Protein AF-A0A662W2U0-F1 (afdb_monomer)

Secondary structure (DSSP, 8-state):
----TTS---HHHHHHHHS-HHHHHHHHHHHTSB--STT--SBP-EEEESS-GGGT----TTTEEEE-HHHHHHHHTTSS-HHHHHHHHHHS-HHHHHHHHHHHH--------------SS-----------------TT--S---------------------------------------------------

pLDDT: mean 70.77, std 22.31, range [30.91, 95.88]

Sequence (194 aa):
MVFDPFYDKTDAEIRREALTNAKKAKIKQVVGGKCEIPGCRAKAYDIHHIVPVSKGGRNIGSNLIALCANHHRDAHDGKITQARLKEIVKKRNKKVKQQITNILRDRKKVTEVKGGLSASGGYLKVDLPKVELPTFSDPFSTSSRTSRRKRSSSTKKGGSAKTKTKSKAKKTTSKKTKKRTSTRRKKDDFWSIF

Foldseek 3Di:
DDPPPPDDDDQLRVQVVLCPPVLFVQLCVLVPQFFLPPPGGHGFPTKDQLQRVVNVGHPALLRIGGHDPVVNVCSVVCVDHSVNRSVSSVPDDPVSNVSNRVSSVDDPPPPPPPPDDDDPDDDPPPPPPPPPDPPPPPPPPDDDDDDDDDDDPDDDDDDDDDDDDDDDDDDDDDDDDDDDDDDDDDDDDDDDDD

Structure (mmCIF, N/CA/C/O backbone):
data_AF-A0A662W2U0-F1
#
_entry.id   AF-A0A662W2U0-F1
#
loop_
_atom_site.group_PDB
_atom_site.id
_atom_site.type_symbol
_atom_site.label_atom_id
_atom_site.label_alt_id
_atom_site.label_comp_id
_atom_site.label_asym_id
_atom_site.label_entity_id
_atom_site.label_seq_id
_atom_site.pdbx_PDB_ins_code
_atom_site.Cartn_x
_atom_site.Cartn_y
_atom_site.Cartn_z
_atom_site.occupancy
_atom_site.B_iso_or_equiv
_atom_site.auth_seq_id
_atom_site.auth_comp_id
_atom_site.auth_asym_id
_atom_site.auth_atom_id
_atom_site.pdbx_PDB_model_num
ATOM 1 N N . MET A 1 1 ? 30.900 -9.676 -24.259 1.00 51.12 1 MET A N 1
ATOM 2 C CA . MET A 1 1 ? 29.982 -8.727 -23.594 1.00 51.12 1 MET A CA 1
ATOM 3 C C . MET A 1 1 ? 30.148 -8.929 -22.103 1.00 51.12 1 MET A C 1
ATOM 5 O O . MET A 1 1 ? 29.716 -9.954 -21.596 1.00 51.12 1 MET A O 1
ATOM 9 N N . VAL A 1 2 ? 30.889 -8.041 -21.443 1.00 47.53 2 VAL A N 1
ATOM 10 C CA . VAL A 1 2 ? 31.128 -8.121 -19.999 1.00 47.53 2 VAL A CA 1
ATOM 11 C C . VAL A 1 2 ? 29.927 -7.462 -19.327 1.00 47.53 2 VAL A C 1
ATOM 13 O O . VAL A 1 2 ? 29.679 -6.281 -19.535 1.00 47.53 2 VAL A O 1
ATOM 16 N N . PHE A 1 3 ? 29.115 -8.259 -18.639 1.00 49.91 3 PHE A N 1
ATOM 17 C CA . PHE A 1 3 ? 28.039 -7.776 -17.778 1.00 49.91 3 PHE A CA 1
ATOM 18 C C . PHE A 1 3 ? 28.712 -7.438 -16.444 1.00 49.91 3 PHE A C 1
ATOM 20 O O . PHE A 1 3 ? 28.997 -8.353 -15.675 1.00 49.91 3 PHE A O 1
ATOM 27 N N . ASP A 1 4 ? 29.072 -6.172 -16.214 1.00 55.97 4 ASP A N 1
ATOM 28 C CA . ASP A 1 4 ? 29.670 -5.734 -14.948 1.00 55.97 4 ASP A CA 1
ATOM 29 C C . ASP A 1 4 ? 28.709 -6.071 -13.791 1.00 55.97 4 ASP A C 1
ATOM 31 O O . ASP A 1 4 ? 27.635 -5.474 -13.680 1.00 55.97 4 ASP A O 1
ATOM 35 N N . PRO A 1 5 ? 29.050 -7.023 -12.900 1.00 59.00 5 PRO A N 1
ATOM 36 C CA . PRO A 1 5 ? 28.117 -7.551 -11.903 1.00 59.00 5 PRO A CA 1
ATOM 37 C C . PRO A 1 5 ? 27.806 -6.560 -10.767 1.00 59.00 5 PRO A C 1
ATOM 39 O O . PRO A 1 5 ? 27.099 -6.910 -9.823 1.00 59.00 5 PRO A O 1
ATOM 42 N N . PHE A 1 6 ? 28.332 -5.332 -10.834 1.00 60.09 6 PHE A N 1
ATOM 43 C CA . PHE A 1 6 ? 28.320 -4.378 -9.729 1.00 60.09 6 PHE A CA 1
ATOM 44 C C . PHE A 1 6 ? 27.316 -3.217 -9.858 1.00 60.09 6 PHE A C 1
ATOM 46 O O . PHE A 1 6 ? 27.087 -2.570 -8.837 1.00 60.09 6 PHE A O 1
ATOM 53 N N . TYR A 1 7 ? 26.697 -2.918 -11.019 1.00 63.53 7 TYR A N 1
ATOM 54 C CA . TYR A 1 7 ? 25.938 -1.649 -11.132 1.00 63.53 7 TYR A CA 1
ATOM 55 C C . TYR A 1 7 ? 24.681 -1.546 -12.011 1.00 63.53 7 TYR A C 1
ATOM 57 O O . TYR A 1 7 ? 24.160 -0.440 -12.131 1.00 63.53 7 TYR A O 1
ATOM 65 N N . ASP A 1 8 ? 24.084 -2.632 -12.501 1.00 71.19 8 ASP A N 1
ATOM 66 C CA . ASP A 1 8 ? 22.801 -2.531 -13.222 1.00 71.19 8 ASP A CA 1
ATOM 67 C C . ASP A 1 8 ? 21.645 -3.131 -12.414 1.00 71.19 8 ASP A C 1
ATOM 69 O O . ASP A 1 8 ? 21.140 -4.219 -12.694 1.00 71.19 8 ASP A O 1
ATOM 73 N N . LYS A 1 9 ? 21.197 -2.408 -11.375 1.00 79.12 9 LYS A N 1
ATOM 74 C CA . LYS A 1 9 ? 19.941 -2.749 -10.683 1.00 79.12 9 LYS A CA 1
ATOM 75 C C . LYS A 1 9 ? 18.811 -2.762 -11.704 1.00 79.12 9 LYS A C 1
ATOM 77 O O . LYS A 1 9 ? 18.610 -1.793 -12.437 1.00 79.12 9 LYS A O 1
ATOM 82 N N . THR A 1 10 ? 18.012 -3.821 -11.701 1.00 84.56 10 THR A N 1
ATOM 83 C CA . THR A 1 10 ? 16.858 -3.893 -12.592 1.00 84.56 10 THR A CA 1
ATOM 84 C C . THR A 1 10 ? 15.867 -2.779 -12.262 1.00 84.56 10 THR A C 1
ATOM 86 O O . THR A 1 10 ? 15.659 -2.390 -11.110 1.00 84.56 10 THR A O 1
ATOM 89 N N . ASP A 1 11 ? 15.149 -2.318 -13.275 1.00 81.88 11 ASP A N 1
ATOM 90 C CA . ASP A 1 11 ? 14.040 -1.369 -13.163 1.00 81.88 11 ASP A CA 1
ATOM 91 C C . ASP A 1 11 ? 13.039 -1.714 -12.034 1.00 81.88 11 ASP A C 1
ATOM 93 O O . ASP A 1 11 ? 12.467 -0.844 -11.369 1.00 81.88 11 ASP A O 1
ATOM 97 N N . ALA A 1 12 ? 12.804 -3.010 -11.804 1.00 82.62 12 ALA A N 1
ATOM 98 C CA . ALA A 1 12 ? 11.928 -3.507 -10.749 1.00 82.62 12 ALA A CA 1
ATOM 99 C C . ALA A 1 12 ? 12.555 -3.405 -9.346 1.00 82.62 12 ALA A C 1
ATOM 101 O O . ALA A 1 12 ? 11.828 -3.221 -8.365 1.00 82.62 12 ALA A O 1
ATOM 102 N N . GLU A 1 13 ? 13.874 -3.542 -9.227 1.00 84.56 13 GLU A N 1
ATOM 103 C CA . GLU A 1 13 ? 14.622 -3.347 -7.978 1.00 84.56 13 GLU A CA 1
ATOM 104 C C . GLU A 1 13 ? 14.705 -1.873 -7.618 1.00 84.56 13 GLU A C 1
ATOM 106 O O . GLU A 1 13 ? 14.315 -1.512 -6.509 1.00 84.56 13 GLU A O 1
ATOM 111 N N . ILE A 1 14 ? 15.054 -1.017 -8.584 1.00 86.06 14 ILE A N 1
ATOM 112 C CA . ILE A 1 14 ? 15.061 0.442 -8.413 1.00 86.06 14 ILE A CA 1
ATOM 113 C C . ILE A 1 14 ? 13.697 0.912 -7.892 1.00 86.06 14 ILE A C 1
ATOM 115 O O . ILE A 1 14 ? 13.603 1.686 -6.936 1.00 86.06 14 ILE A O 1
ATOM 119 N N . ARG A 1 15 ? 12.599 0.396 -8.464 1.00 84.81 15 ARG A N 1
ATOM 120 C CA . ARG A 1 15 ? 11.242 0.710 -7.991 1.00 84.81 15 ARG A CA 1
ATOM 121 C C . ARG A 1 15 ? 10.974 0.192 -6.578 1.00 84.81 15 ARG A C 1
ATOM 123 O O . ARG A 1 15 ? 10.369 0.919 -5.794 1.00 84.81 15 ARG A O 1
ATOM 130 N N . ARG A 1 16 ? 11.386 -1.025 -6.219 1.00 84.06 16 ARG A N 1
ATOM 131 C CA . ARG A 1 16 ? 11.213 -1.539 -4.844 1.00 84.06 16 ARG A CA 1
ATOM 132 C C . ARG A 1 16 ? 11.965 -0.688 -3.827 1.00 84.06 16 ARG A C 1
ATOM 134 O O . ARG A 1 16 ? 11.392 -0.318 -2.804 1.00 84.06 16 ARG A O 1
ATOM 141 N N . GLU A 1 17 ? 13.205 -0.343 -4.141 1.00 83.69 17 GLU A N 1
ATOM 142 C CA . GLU A 1 17 ? 14.103 0.422 -3.277 1.00 83.69 17 GLU A CA 1
ATOM 143 C C . GLU A 1 17 ? 13.663 1.886 -3.119 1.00 83.69 17 GLU A C 1
ATOM 145 O O . GLU A 1 17 ? 13.757 2.456 -2.031 1.00 83.69 17 GLU A O 1
ATOM 150 N N . ALA A 1 18 ? 13.061 2.478 -4.159 1.00 85.69 18 ALA A N 1
ATOM 151 C CA . ALA A 1 18 ? 12.507 3.833 -4.104 1.00 85.69 18 ALA A CA 1
ATOM 152 C C . ALA A 1 18 ? 11.430 4.017 -3.012 1.00 85.69 18 ALA A C 1
ATOM 154 O O . ALA A 1 18 ? 11.197 5.140 -2.536 1.00 85.69 18 ALA A O 1
ATOM 155 N N . LEU A 1 19 ? 10.764 2.932 -2.595 1.00 87.12 19 LEU A N 1
ATOM 156 C CA . LEU A 1 19 ? 9.863 2.932 -1.448 1.00 87.12 19 LEU A CA 1
ATOM 157 C C . LEU A 1 19 ? 10.650 2.649 -0.159 1.00 87.12 19 LEU A C 1
ATOM 159 O O . LEU A 1 19 ? 10.628 1.544 0.381 1.00 87.12 19 LEU A O 1
ATOM 163 N N . THR A 1 20 ? 11.324 3.680 0.351 1.00 90.12 20 THR A N 1
ATOM 164 C CA . THR A 1 20 ? 12.128 3.590 1.579 1.00 90.12 20 THR A CA 1
ATOM 165 C C . THR A 1 20 ? 11.296 3.181 2.800 1.00 90.12 20 THR A C 1
ATOM 167 O O . THR A 1 20 ? 10.099 3.472 2.890 1.00 90.12 20 THR A O 1
ATOM 170 N N . ASN A 1 21 ? 11.935 2.563 3.799 1.00 91.31 21 ASN A N 1
ATOM 171 C CA . ASN A 1 21 ? 11.262 2.134 5.034 1.00 91.31 21 ASN A CA 1
ATOM 172 C C . ASN A 1 21 ? 10.578 3.295 5.774 1.00 91.31 21 ASN A C 1
ATOM 174 O O . ASN A 1 21 ? 9.475 3.127 6.291 1.00 91.31 21 ASN A O 1
ATOM 178 N N . ALA A 1 22 ? 11.158 4.499 5.734 1.00 90.81 22 ALA A N 1
ATOM 179 C CA . ALA A 1 22 ? 10.537 5.703 6.286 1.00 90.81 22 ALA A CA 1
ATOM 180 C C . ALA A 1 22 ? 9.212 6.056 5.584 1.00 90.81 22 ALA A C 1
ATOM 182 O O . ALA A 1 22 ? 8.221 6.371 6.244 1.00 90.81 22 ALA A O 1
ATOM 183 N N . LYS A 1 23 ? 9.153 5.956 4.246 1.00 91.50 23 LYS A N 1
ATOM 184 C CA . LYS A 1 23 ? 7.900 6.149 3.495 1.00 91.50 23 LYS A CA 1
ATOM 185 C C . LYS A 1 23 ? 6.885 5.065 3.842 1.00 91.50 23 LYS A C 1
ATOM 187 O O . LYS A 1 23 ? 5.716 5.383 4.059 1.00 91.50 23 LYS A O 1
ATOM 192 N N . LYS A 1 24 ? 7.326 3.807 3.960 1.00 93.00 24 LYS A N 1
ATOM 193 C CA . LYS A 1 24 ? 6.450 2.703 4.378 1.00 93.00 24 LYS A CA 1
ATOM 194 C C . LYS A 1 24 ? 5.856 2.952 5.765 1.00 93.00 24 LYS A C 1
ATOM 196 O O . LYS A 1 24 ? 4.651 2.811 5.943 1.00 93.00 24 LYS A O 1
ATOM 201 N N . ALA A 1 25 ? 6.667 3.375 6.732 1.00 92.44 25 ALA A N 1
ATOM 202 C CA . ALA A 1 25 ? 6.209 3.690 8.082 1.00 92.44 25 ALA A CA 1
ATOM 203 C C . ALA A 1 25 ? 5.148 4.805 8.090 1.00 92.44 25 ALA A C 1
ATOM 205 O O . ALA A 1 25 ? 4.078 4.623 8.671 1.00 92.44 25 ALA A O 1
ATOM 206 N N . LYS A 1 26 ? 5.385 5.907 7.363 1.00 93.38 26 LYS A N 1
ATOM 207 C CA . LYS A 1 26 ? 4.413 7.009 7.233 1.00 93.38 26 LYS A CA 1
ATOM 208 C C . LYS A 1 26 ? 3.090 6.552 6.615 1.00 93.38 26 LYS A C 1
ATOM 210 O O . LYS A 1 26 ? 2.024 6.908 7.107 1.00 93.38 26 LYS A O 1
ATOM 215 N N . ILE A 1 27 ? 3.140 5.738 5.558 1.00 93.62 27 ILE A N 1
ATOM 216 C CA . ILE A 1 27 ? 1.923 5.200 4.932 1.00 93.62 27 ILE A CA 1
ATOM 217 C C . ILE A 1 27 ? 1.177 4.282 5.912 1.00 93.62 27 ILE A C 1
ATOM 219 O O . ILE A 1 27 ? -0.038 4.416 6.046 1.00 93.62 27 ILE A O 1
ATOM 223 N N . LYS A 1 28 ? 1.884 3.404 6.641 1.00 93.94 28 LYS A N 1
ATOM 224 C CA . LYS A 1 28 ? 1.279 2.553 7.683 1.00 93.94 28 LYS A CA 1
ATOM 225 C C . LYS A 1 28 ? 0.572 3.397 8.748 1.00 93.94 28 LYS A C 1
ATOM 227 O O . LYS A 1 28 ? -0.551 3.073 9.123 1.00 93.94 28 LYS A O 1
ATOM 232 N N . GLN A 1 29 ? 1.183 4.498 9.183 1.00 93.25 29 GLN A N 1
ATOM 233 C CA . GLN A 1 29 ? 0.591 5.417 10.156 1.00 93.25 29 GLN A CA 1
ATOM 234 C C . GLN A 1 29 ? -0.684 6.088 9.623 1.00 93.25 29 GLN A C 1
ATOM 236 O O . GLN A 1 29 ? -1.705 6.082 10.304 1.00 93.25 29 GLN A O 1
ATOM 241 N N . VAL A 1 30 ? -0.657 6.599 8.388 1.00 93.62 30 VAL A N 1
ATOM 242 C CA . VAL A 1 30 ? -1.806 7.267 7.746 1.00 93.62 30 VAL A CA 1
ATOM 243 C C . VAL A 1 30 ? -3.007 6.335 7.560 1.00 93.62 30 VAL A C 1
ATOM 245 O O . VAL A 1 30 ? -4.154 6.762 7.668 1.00 93.62 30 VAL A O 1
ATOM 248 N N . VAL A 1 31 ? -2.756 5.053 7.299 1.00 91.38 31 VAL A N 1
ATOM 249 C CA . VAL A 1 31 ? -3.798 4.024 7.150 1.00 91.38 31 VAL A CA 1
ATOM 250 C C . VAL A 1 31 ? -4.343 3.545 8.511 1.00 91.38 31 VAL A C 1
ATOM 252 O O . VAL A 1 31 ? -5.366 2.870 8.567 1.00 91.38 31 VAL A O 1
ATOM 255 N N . GLY A 1 32 ? -3.709 3.932 9.623 1.00 91.12 32 GLY A N 1
ATOM 256 C CA . GLY A 1 32 ? -4.138 3.587 10.982 1.00 91.12 32 GLY A CA 1
ATOM 257 C C . GLY A 1 32 ? -3.431 2.368 11.585 1.00 91.12 32 GLY A C 1
ATOM 258 O O . GLY A 1 32 ? -3.904 1.818 12.576 1.00 91.12 32 GLY A O 1
ATOM 259 N N . GLY A 1 33 ? -2.314 1.919 11.001 1.00 92.06 33 GLY A N 1
ATOM 260 C CA . GLY A 1 33 ? -1.429 0.892 11.573 1.00 92.06 33 GLY A CA 1
ATOM 261 C C . GLY A 1 33 ? -2.002 -0.529 11.625 1.00 92.06 33 GLY A C 1
ATOM 262 O O . GLY A 1 33 ? -1.394 -1.413 12.231 1.00 92.06 33 GLY A O 1
ATOM 263 N N . LYS A 1 34 ? -3.154 -0.767 10.996 1.00 94.31 34 LYS A N 1
ATOM 264 C CA . LYS A 1 34 ? -3.870 -2.049 10.986 1.00 94.31 34 LYS A CA 1
ATOM 265 C C . LYS A 1 34 ? -3.979 -2.599 9.568 1.00 94.31 34 LYS A C 1
ATOM 267 O O . LYS A 1 34 ? -3.793 -1.873 8.593 1.00 94.31 34 LYS A O 1
ATOM 272 N N . CYS A 1 35 ? -4.265 -3.892 9.471 1.00 95.00 35 CYS A N 1
ATOM 273 C CA . CYS A 1 35 ? -4.593 -4.538 8.208 1.00 95.00 35 CYS A CA 1
ATOM 274 C C . CYS A 1 35 ? -5.838 -3.892 7.579 1.00 95.00 35 CYS A C 1
ATOM 276 O O . CYS A 1 35 ? -6.827 -3.651 8.266 1.00 95.00 35 CYS A O 1
ATOM 278 N N . GLU A 1 36 ? -5.803 -3.647 6.271 1.00 93.56 36 GLU A N 1
ATOM 279 C CA . GLU A 1 36 ? -6.933 -3.048 5.547 1.00 93.56 36 GLU A CA 1
ATOM 280 C C . GLU A 1 36 ? -7.980 -4.064 5.076 1.00 93.56 36 GLU A C 1
ATOM 282 O O . GLU A 1 36 ? -9.031 -3.675 4.562 1.00 93.56 36 GLU A O 1
ATOM 287 N N . ILE A 1 37 ? -7.715 -5.364 5.240 1.00 94.38 37 ILE A N 1
ATOM 288 C CA . ILE A 1 37 ? -8.697 -6.403 4.928 1.00 94.38 37 ILE A CA 1
ATOM 289 C C . ILE A 1 37 ? -9.916 -6.230 5.847 1.00 94.38 37 ILE A C 1
ATOM 291 O O . ILE A 1 37 ? -9.756 -6.202 7.072 1.00 94.38 37 ILE A O 1
ATOM 295 N N . PRO A 1 38 ? -11.138 -6.132 5.289 1.00 91.25 38 PRO A N 1
ATOM 296 C CA . PRO A 1 38 ? -12.343 -5.986 6.094 1.00 91.25 38 PRO A CA 1
ATOM 297 C C . PRO A 1 38 ? -12.493 -7.185 7.036 1.00 91.25 38 PRO A C 1
ATOM 299 O O . PRO A 1 38 ? -12.400 -8.329 6.604 1.00 91.25 38 PRO A O 1
ATOM 302 N N . GLY A 1 39 ? -12.712 -6.912 8.322 1.00 90.50 39 GLY A N 1
ATOM 303 C CA . GLY A 1 39 ? -12.820 -7.939 9.364 1.00 90.50 39 GLY A CA 1
ATOM 304 C C . GLY A 1 39 ? -11.497 -8.291 10.052 1.00 90.50 39 GLY A C 1
ATOM 305 O O . GLY A 1 39 ? -11.516 -8.884 11.126 1.00 90.50 39 GLY A O 1
ATOM 306 N N . CYS A 1 40 ? -10.348 -7.864 9.520 1.00 92.88 40 CYS A N 1
ATOM 307 C CA . CYS A 1 40 ? -9.064 -8.063 10.183 1.00 92.88 40 CYS A CA 1
ATOM 308 C C . CYS A 1 40 ? -8.733 -6.887 11.115 1.00 92.88 40 CYS A C 1
ATOM 310 O O . CYS A 1 40 ? -8.786 -5.727 10.716 1.00 92.88 40 CYS A O 1
ATOM 312 N N . ARG A 1 41 ? -8.346 -7.184 12.363 1.00 91.19 41 ARG A N 1
ATOM 313 C CA . ARG A 1 41 ? -7.892 -6.181 13.351 1.00 91.19 41 ARG A CA 1
ATOM 314 C C . ARG A 1 41 ? -6.399 -6.273 13.676 1.00 91.19 41 ARG A C 1
ATOM 316 O O . ARG A 1 41 ? -5.913 -5.524 14.519 1.00 91.19 41 ARG A O 1
ATOM 323 N N . ALA A 1 42 ? -5.677 -7.175 13.013 1.00 94.38 42 ALA A N 1
ATOM 324 C CA . ALA A 1 42 ? -4.251 -7.370 13.230 1.00 94.38 42 ALA A CA 1
ATOM 325 C C . ALA A 1 42 ? -3.434 -6.141 12.797 1.00 94.38 42 ALA A C 1
ATOM 327 O O . ALA A 1 42 ? -3.835 -5.377 11.913 1.00 94.38 42 ALA A O 1
ATOM 328 N N . LYS A 1 43 ? -2.256 -5.978 13.406 1.00 94.44 43 LYS A N 1
ATOM 329 C CA . LYS A 1 43 ? -1.309 -4.909 13.074 1.00 94.44 43 LYS A CA 1
ATOM 330 C C . LYS A 1 43 ? -0.810 -5.059 11.633 1.00 94.44 43 LYS A C 1
ATOM 332 O O . LYS A 1 43 ? -0.563 -6.172 11.166 1.00 94.44 43 LYS A O 1
ATOM 337 N N . ALA A 1 44 ? -0.652 -3.935 10.936 1.00 94.25 44 ALA A N 1
ATOM 338 C CA . ALA A 1 44 ? -0.018 -3.921 9.624 1.00 94.25 44 ALA A CA 1
ATOM 339 C C . ALA A 1 44 ? 1.456 -4.323 9.768 1.00 94.25 44 ALA A C 1
ATOM 341 O O . ALA A 1 44 ? 2.223 -3.644 10.455 1.00 94.25 44 ALA A O 1
ATOM 342 N N . TYR A 1 45 ? 1.835 -5.419 9.116 1.00 93.19 45 TYR A N 1
ATOM 343 C CA . TYR A 1 45 ? 3.214 -5.882 9.063 1.00 93.19 45 TYR A CA 1
ATOM 344 C C . TYR A 1 45 ? 3.977 -5.010 8.067 1.00 93.19 45 TYR A C 1
ATOM 346 O O . TYR A 1 45 ? 4.795 -4.180 8.469 1.00 93.19 45 TYR A O 1
ATOM 354 N N . ASP A 1 46 ? 3.588 -5.081 6.791 1.00 93.19 46 ASP A N 1
ATOM 355 C CA . ASP A 1 46 ? 4.216 -4.326 5.713 1.00 93.19 46 ASP A CA 1
ATOM 356 C C . ASP A 1 46 ? 3.258 -3.928 4.589 1.00 93.19 46 ASP A C 1
ATOM 358 O O . ASP A 1 46 ? 2.074 -4.278 4.571 1.00 93.19 46 ASP A O 1
ATOM 362 N N . ILE A 1 47 ? 3.784 -3.101 3.683 1.00 94.06 47 ILE A N 1
ATOM 363 C CA . ILE A 1 47 ? 3.063 -2.612 2.512 1.00 94.06 47 ILE A CA 1
ATOM 364 C C . ILE A 1 47 ? 3.294 -3.564 1.350 1.00 94.06 47 ILE A C 1
ATOM 366 O O . ILE A 1 47 ? 4.425 -3.749 0.905 1.00 94.06 47 ILE A O 1
ATOM 370 N N . HIS A 1 48 ? 2.195 -4.089 0.830 1.00 93.19 48 HIS A N 1
ATOM 371 C CA . HIS A 1 48 ? 2.151 -4.954 -0.330 1.00 93.19 48 HIS A CA 1
ATOM 372 C C . HIS A 1 48 ? 1.824 -4.156 -1.597 1.00 93.19 48 HIS A C 1
ATOM 374 O O . HIS A 1 48 ? 0.945 -3.284 -1.596 1.00 93.19 48 HIS A O 1
ATOM 380 N N . HIS A 1 49 ? 2.504 -4.479 -2.696 1.00 93.56 49 HIS A N 1
ATOM 381 C CA . HIS A 1 49 ? 2.179 -3.973 -4.028 1.00 93.56 49 HIS A CA 1
ATOM 382 C C . HIS A 1 49 ? 1.120 -4.864 -4.674 1.00 93.56 49 HIS A C 1
ATOM 384 O O . HIS A 1 49 ? 1.404 -6.012 -4.990 1.00 93.56 49 HIS A O 1
ATOM 390 N N . ILE A 1 50 ? -0.079 -4.331 -4.922 1.00 93.81 50 ILE A N 1
ATOM 391 C CA . ILE A 1 50 ? -1.194 -5.110 -5.488 1.00 93.81 50 ILE A CA 1
ATOM 392 C C . ILE A 1 50 ? -0.849 -5.649 -6.882 1.00 93.81 50 ILE A C 1
ATOM 394 O O . ILE A 1 50 ? -1.109 -6.804 -7.204 1.00 93.81 50 ILE A O 1
ATOM 398 N N . VAL A 1 51 ? -0.283 -4.789 -7.727 1.00 92.12 51 VAL A N 1
ATOM 399 C CA . VAL A 1 51 ? 0.407 -5.187 -8.951 1.00 92.12 51 VAL A CA 1
ATOM 400 C C . VAL A 1 51 ? 1.893 -5.226 -8.616 1.00 92.12 51 VAL A C 1
ATOM 402 O O . VAL A 1 51 ? 2.444 -4.166 -8.283 1.00 92.12 51 VAL A O 1
ATOM 405 N N . PRO A 1 52 ? 2.543 -6.400 -8.697 1.00 89.94 52 PRO A N 1
ATOM 406 C CA . PRO A 1 52 ? 3.947 -6.531 -8.352 1.00 89.94 52 PRO A CA 1
ATOM 407 C C . PRO A 1 52 ? 4.810 -5.694 -9.297 1.00 89.94 52 PRO A C 1
ATOM 409 O O . PRO A 1 52 ? 4.487 -5.498 -10.472 1.00 89.94 52 PRO A O 1
ATOM 412 N N . VAL A 1 53 ? 5.938 -5.209 -8.786 1.00 88.81 53 VAL A N 1
ATOM 413 C CA . VAL A 1 53 ? 6.872 -4.375 -9.558 1.00 88.81 53 VAL A CA 1
ATOM 414 C C . VAL A 1 53 ? 7.464 -5.095 -10.773 1.00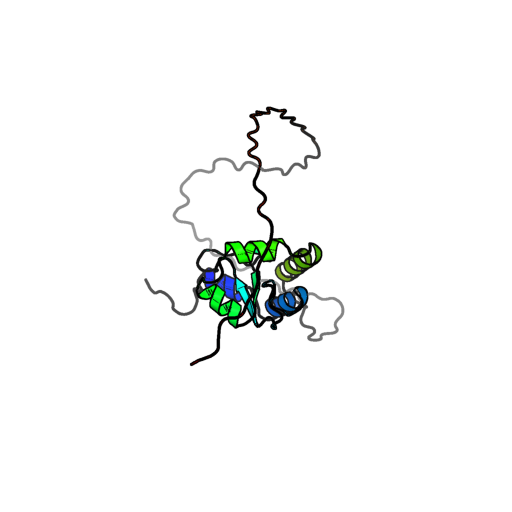 88.81 53 VAL A C 1
ATOM 416 O O . VAL A 1 53 ? 7.761 -4.439 -11.766 1.00 88.81 53 VAL A O 1
ATOM 419 N N . SER A 1 54 ? 7.575 -6.429 -10.727 1.00 86.62 54 SER A N 1
ATOM 420 C CA . SER A 1 54 ? 8.035 -7.265 -11.843 1.00 86.62 54 SER A CA 1
ATOM 421 C C . SER A 1 54 ? 7.093 -7.188 -13.043 1.00 86.62 54 SER A C 1
ATOM 423 O O . SER A 1 54 ? 7.537 -7.255 -14.180 1.00 86.62 54 SER A O 1
ATOM 425 N N . LYS A 1 55 ? 5.798 -6.956 -12.799 1.00 86.94 55 LYS A N 1
ATOM 426 C CA . LYS A 1 55 ? 4.774 -6.735 -13.832 1.00 86.94 55 LYS A CA 1
ATOM 427 C C . LYS A 1 55 ? 4.583 -5.246 -14.162 1.00 86.94 55 LYS A C 1
ATOM 429 O O . LYS A 1 55 ? 3.532 -4.856 -14.662 1.00 86.94 55 LYS A O 1
ATOM 434 N N . GLY A 1 56 ? 5.550 -4.389 -13.819 1.00 85.88 56 GLY A N 1
ATOM 435 C CA . GLY A 1 56 ? 5.472 -2.940 -14.049 1.00 85.88 56 GLY A CA 1
ATOM 436 C C . GLY A 1 56 ? 4.611 -2.176 -13.034 1.00 85.88 56 GLY A C 1
ATOM 437 O O . GLY A 1 56 ? 4.177 -1.052 -13.299 1.00 85.88 56 GLY A O 1
ATOM 438 N N . GLY A 1 57 ? 4.345 -2.760 -11.862 1.00 87.62 57 GLY A N 1
ATOM 439 C CA . GLY A 1 57 ? 3.619 -2.099 -10.780 1.00 87.62 57 GLY A CA 1
ATOM 440 C C . GLY A 1 57 ? 4.276 -0.786 -10.342 1.00 87.62 57 GLY A C 1
ATOM 441 O O . GLY A 1 57 ? 5.462 -0.740 -10.017 1.00 87.62 57 GLY A O 1
ATOM 442 N N . ARG A 1 58 ? 3.497 0.302 -10.305 1.00 89.25 58 ARG A N 1
ATOM 443 C CA . ARG A 1 58 ? 3.976 1.630 -9.884 1.00 89.25 58 ARG A CA 1
ATOM 444 C C . ARG A 1 58 ? 3.887 1.809 -8.365 1.00 89.25 58 ARG A C 1
ATOM 446 O O . ARG A 1 58 ? 2.970 1.288 -7.727 1.00 89.25 58 ARG A O 1
ATOM 453 N N . ASN A 1 59 ? 4.768 2.639 -7.805 1.00 90.94 59 ASN A N 1
ATOM 454 C CA . ASN A 1 59 ? 4.712 3.097 -6.409 1.00 90.94 59 ASN A CA 1
ATOM 455 C C . ASN A 1 59 ? 3.691 4.227 -6.240 1.00 90.94 59 ASN A C 1
ATOM 457 O O . ASN A 1 59 ? 4.037 5.380 -5.997 1.00 90.94 59 ASN A O 1
ATOM 461 N N . ILE A 1 60 ? 2.418 3.899 -6.425 1.00 91.75 60 ILE A N 1
ATOM 462 C CA . ILE A 1 60 ? 1.298 4.831 -6.280 1.00 91.75 60 ILE A CA 1
ATOM 463 C C . ILE A 1 60 ? 0.408 4.383 -5.130 1.00 91.75 60 ILE A C 1
ATOM 465 O O . ILE A 1 60 ? 0.217 3.189 -4.923 1.00 91.75 60 ILE A O 1
ATOM 469 N N . GLY A 1 61 ? -0.199 5.329 -4.413 1.00 90.56 61 GLY A N 1
ATOM 470 C CA . GLY A 1 61 ? -1.042 5.012 -3.255 1.00 90.56 61 GLY A CA 1
ATOM 471 C C . GLY A 1 61 ? -2.214 4.071 -3.559 1.00 90.56 61 GLY A C 1
ATOM 472 O O . GLY A 1 61 ? -2.677 3.374 -2.664 1.00 90.56 61 GLY A O 1
ATOM 473 N N . SER A 1 62 ? -2.670 4.008 -4.815 1.00 92.50 62 SER A N 1
ATOM 474 C CA . SER A 1 62 ? -3.708 3.076 -5.278 1.00 92.50 62 SER A CA 1
ATOM 475 C C . SER A 1 62 ? -3.218 1.642 -5.517 1.00 92.50 62 SER A C 1
ATOM 477 O O . SER A 1 62 ? -4.041 0.735 -5.588 1.00 92.50 62 SER A O 1
ATOM 479 N N . ASN A 1 63 ? -1.905 1.438 -5.651 1.00 94.75 63 ASN A N 1
ATOM 480 C CA . ASN A 1 63 ? -1.264 0.134 -5.841 1.00 94.75 63 ASN A CA 1
ATOM 481 C C . ASN A 1 63 ? -0.616 -0.399 -4.550 1.00 94.75 63 ASN A C 1
ATOM 483 O O . ASN A 1 63 ? -0.048 -1.483 -4.554 1.00 94.75 63 ASN A O 1
ATOM 487 N N . LEU A 1 64 ? -0.677 0.367 -3.460 1.00 93.75 64 LEU A N 1
ATOM 488 C CA . LEU A 1 64 ? -0.070 0.036 -2.175 1.00 93.75 64 LEU A CA 1
ATOM 489 C C . LEU A 1 64 ? -1.164 -0.254 -1.149 1.00 93.75 64 LEU A C 1
ATOM 491 O O . LEU A 1 64 ? -2.074 0.562 -0.968 1.00 93.75 64 LEU A O 1
ATOM 495 N N . ILE A 1 65 ? -1.052 -1.383 -0.454 1.00 95.00 65 ILE A N 1
ATOM 496 C CA . ILE A 1 65 ? -1.984 -1.798 0.599 1.00 95.00 65 ILE A CA 1
ATOM 497 C C . ILE A 1 65 ? -1.231 -2.290 1.838 1.00 95.00 65 ILE A C 1
ATOM 499 O O . ILE A 1 65 ? -0.219 -2.973 1.714 1.00 95.00 65 ILE A O 1
ATOM 503 N N . ALA A 1 66 ? -1.693 -1.916 3.029 1.00 95.69 66 ALA A N 1
ATOM 504 C CA . ALA A 1 66 ? -1.118 -2.350 4.297 1.00 95.69 66 ALA A CA 1
ATOM 505 C C . ALA A 1 66 ? -1.806 -3.638 4.776 1.00 95.69 66 ALA A C 1
ATOM 507 O O . ALA A 1 66 ? -3.019 -3.663 5.007 1.00 95.69 66 ALA A O 1
ATOM 508 N N . LEU A 1 67 ? -1.029 -4.712 4.933 1.00 95.69 67 LEU A N 1
ATOM 509 C CA . LEU A 1 67 ? -1.530 -6.037 5.309 1.00 95.69 67 LEU A CA 1
ATOM 510 C C . LEU A 1 67 ? -0.807 -6.565 6.553 1.00 95.69 67 LEU A C 1
ATOM 512 O O . LEU A 1 67 ? 0.334 -6.194 6.833 1.00 95.69 67 LEU A O 1
ATOM 516 N N . CYS A 1 68 ? -1.470 -7.434 7.318 1.00 95.88 68 CYS A N 1
ATOM 517 C CA . CYS A 1 68 ? -0.806 -8.226 8.359 1.00 95.88 68 CYS A CA 1
ATOM 518 C C . CYS A 1 68 ? -0.014 -9.389 7.740 1.00 95.88 68 CYS A C 1
ATOM 520 O O . CYS A 1 68 ? -0.202 -9.702 6.568 1.00 95.88 68 CYS A O 1
ATOM 522 N N . ALA A 1 69 ? 0.844 -10.052 8.520 1.00 94.94 69 ALA A N 1
ATOM 523 C CA . ALA A 1 69 ? 1.711 -11.124 8.019 1.00 94.94 69 ALA A CA 1
ATOM 524 C C . ALA A 1 69 ? 0.940 -12.266 7.324 1.00 94.94 69 ALA A C 1
ATOM 526 O O . ALA A 1 69 ? 1.357 -12.715 6.260 1.00 94.94 69 ALA A O 1
ATOM 527 N N . ASN A 1 70 ? -0.210 -12.678 7.871 1.00 95.19 70 ASN A N 1
ATOM 528 C CA . ASN A 1 70 ? -1.025 -13.762 7.308 1.00 95.19 70 ASN A CA 1
ATOM 529 C C . ASN A 1 70 ? -1.608 -13.366 5.946 1.00 95.19 70 ASN A C 1
ATOM 531 O O . ASN A 1 70 ? -1.284 -13.981 4.937 1.00 95.19 70 ASN A O 1
ATOM 535 N N . HIS A 1 71 ? -2.355 -12.257 5.891 1.00 95.38 71 HIS A N 1
ATOM 536 C CA . HIS A 1 71 ? -2.931 -11.773 4.632 1.00 95.38 71 HIS A CA 1
ATOM 537 C C . HIS A 1 71 ? -1.865 -11.340 3.617 1.00 95.38 71 HIS A C 1
ATOM 539 O O . HIS A 1 71 ? -2.122 -11.343 2.418 1.00 95.38 71 HIS A O 1
ATOM 545 N N . HIS A 1 72 ? -0.673 -10.952 4.077 1.00 95.31 72 HIS A N 1
ATOM 546 C CA . HIS A 1 72 ? 0.454 -10.674 3.198 1.00 95.31 72 HIS A CA 1
ATOM 547 C C . HIS A 1 72 ? 0.924 -11.949 2.488 1.00 95.31 72 HIS A C 1
ATOM 549 O O . HIS A 1 72 ? 1.125 -11.912 1.278 1.00 95.31 72 HIS A O 1
ATOM 555 N N . ARG A 1 73 ? 1.045 -13.075 3.208 1.00 94.44 73 ARG A N 1
ATOM 556 C CA . ARG A 1 73 ? 1.334 -14.392 2.611 1.00 94.44 73 ARG A CA 1
ATOM 557 C C . ARG A 1 73 ? 0.208 -14.834 1.681 1.00 94.44 73 ARG A C 1
ATOM 559 O O . ARG A 1 73 ? 0.472 -15.123 0.526 1.00 94.44 73 ARG A O 1
ATOM 566 N N . ASP A 1 74 ? -1.045 -14.736 2.121 1.00 94.38 74 ASP A N 1
ATOM 567 C CA . ASP A 1 74 ? -2.205 -15.116 1.302 1.00 94.38 74 ASP A CA 1
ATOM 568 C C . ASP A 1 74 ? -2.326 -14.300 0.001 1.00 94.38 74 ASP A C 1
ATOM 570 O O . ASP A 1 74 ? -2.831 -14.798 -1.006 1.00 94.38 74 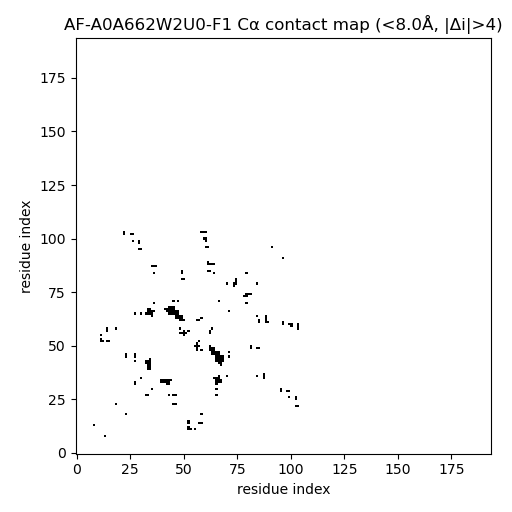ASP A O 1
ATOM 574 N N . ALA A 1 75 ? -1.873 -13.042 0.005 1.00 93.81 75 ALA A N 1
ATOM 575 C CA . ALA A 1 75 ? -1.803 -12.212 -1.195 1.00 93.81 75 ALA A CA 1
ATOM 576 C C . ALA A 1 75 ? -0.670 -12.638 -2.146 1.00 93.81 75 ALA A C 1
ATOM 578 O O . ALA A 1 75 ? -0.850 -12.562 -3.361 1.00 93.81 75 ALA A O 1
ATOM 579 N N . HIS A 1 76 ? 0.469 -13.104 -1.620 1.00 91.75 76 HIS A N 1
ATOM 580 C CA . HIS A 1 76 ? 1.549 -13.689 -2.430 1.00 91.75 76 HIS A CA 1
ATOM 581 C C . HIS A 1 76 ? 1.151 -15.045 -3.014 1.00 91.75 76 HIS A C 1
ATOM 583 O O . HIS A 1 76 ? 1.368 -15.273 -4.201 1.00 91.75 76 HIS A O 1
ATOM 589 N N . ASP 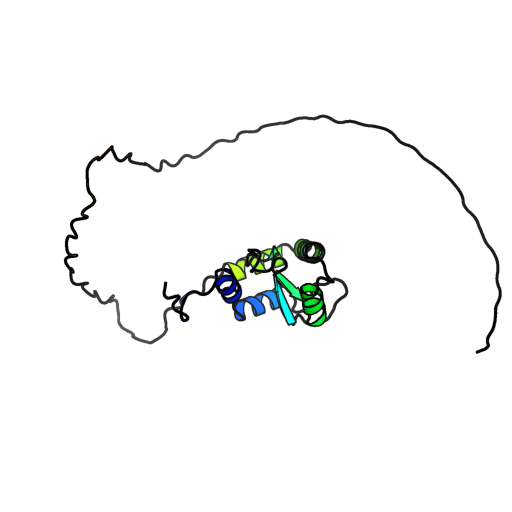A 1 77 ? 0.486 -15.882 -2.218 1.00 92.19 77 ASP A N 1
ATOM 590 C CA . ASP A 1 77 ? -0.022 -17.201 -2.620 1.00 92.19 77 ASP A CA 1
ATOM 591 C C . ASP A 1 77 ? -1.214 -17.106 -3.594 1.00 92.19 77 ASP A C 1
ATOM 593 O O . ASP A 1 77 ? -1.668 -18.109 -4.139 1.00 92.19 77 ASP A O 1
ATOM 597 N N . GLY A 1 78 ? -1.772 -15.907 -3.799 1.00 91.38 78 GLY A N 1
ATOM 598 C CA . GLY A 1 78 ? -2.900 -15.672 -4.701 1.00 91.38 78 GLY A CA 1
ATOM 599 C C . GLY A 1 78 ? -4.273 -16.062 -4.143 1.00 91.38 78 GLY A C 1
ATOM 600 O O . GLY A 1 78 ? -5.266 -15.941 -4.861 1.00 91.38 78 GLY A O 1
ATOM 601 N N . LYS A 1 79 ? -4.374 -16.451 -2.863 1.00 93.69 79 LYS A N 1
ATOM 602 C CA . LYS A 1 79 ? -5.662 -16.715 -2.188 1.00 93.69 79 LYS A CA 1
ATOM 603 C C . LYS A 1 79 ? -6.536 -15.461 -2.140 1.00 93.69 79 LYS A C 1
ATOM 605 O O . LYS A 1 79 ? -7.760 -15.541 -2.222 1.00 93.69 79 LYS A O 1
ATOM 610 N N . ILE A 1 80 ? -5.908 -14.287 -2.032 1.00 92.94 80 ILE A N 1
ATOM 611 C CA . ILE A 1 80 ? -6.585 -12.993 -2.153 1.00 92.94 80 ILE A CA 1
ATOM 612 C C . ILE A 1 80 ? -6.307 -12.415 -3.536 1.00 92.94 80 ILE A C 1
ATOM 614 O O . ILE A 1 80 ? -5.176 -12.071 -3.876 1.00 92.94 80 ILE A O 1
ATOM 618 N N . THR A 1 81 ? -7.359 -12.237 -4.330 1.00 93.88 81 THR A N 1
ATOM 619 C CA . THR A 1 81 ? -7.211 -11.702 -5.685 1.00 93.88 81 THR A CA 1
ATOM 620 C C . THR A 1 81 ? -6.810 -10.224 -5.679 1.00 93.88 81 THR A C 1
ATOM 622 O O . THR A 1 81 ? -7.266 -9.413 -4.865 1.00 93.88 81 THR A O 1
ATOM 625 N N . GLN A 1 82 ? -6.011 -9.821 -6.670 1.00 92.62 82 GLN A N 1
ATOM 626 C CA . GLN A 1 82 ? -5.616 -8.418 -6.856 1.00 92.62 82 GLN A CA 1
ATOM 627 C C . GLN A 1 82 ? -6.824 -7.487 -7.038 1.00 92.62 82 GLN A C 1
ATOM 629 O O . GLN A 1 82 ? -6.792 -6.327 -6.623 1.00 92.62 82 GLN A O 1
ATOM 634 N N . ALA A 1 83 ? -7.896 -7.984 -7.663 1.00 93.44 83 ALA A N 1
ATOM 635 C CA . ALA A 1 83 ? -9.143 -7.245 -7.832 1.00 93.44 83 ALA A CA 1
ATOM 636 C C . ALA A 1 83 ? -9.745 -6.866 -6.473 1.00 93.44 83 ALA A C 1
ATOM 638 O O . ALA A 1 83 ? -10.065 -5.696 -6.248 1.00 93.44 83 ALA A O 1
ATOM 639 N N . ARG A 1 84 ? -9.787 -7.821 -5.536 1.00 94.00 84 ARG A N 1
ATOM 640 C CA . ARG A 1 84 ? -10.300 -7.592 -4.187 1.00 94.00 84 ARG A CA 1
ATOM 641 C C . ARG A 1 84 ? -9.482 -6.551 -3.426 1.00 94.00 84 ARG A C 1
ATOM 643 O O . ARG A 1 84 ? -10.050 -5.641 -2.824 1.00 94.00 84 ARG A O 1
ATOM 650 N N . LEU A 1 85 ? -8.154 -6.629 -3.501 1.00 93.81 85 LEU A N 1
ATOM 651 C CA . LEU A 1 85 ? -7.271 -5.638 -2.875 1.00 93.81 85 LEU A CA 1
ATOM 652 C C . LEU A 1 85 ? -7.495 -4.233 -3.465 1.00 93.81 85 LEU A C 1
ATOM 654 O O . LEU A 1 85 ? -7.599 -3.253 -2.725 1.00 93.81 85 LEU A O 1
ATOM 658 N N . LYS A 1 86 ? -7.655 -4.123 -4.793 1.00 94.31 86 LYS A N 1
ATOM 659 C CA . LYS A 1 86 ? -7.966 -2.846 -5.464 1.00 94.31 86 LYS A CA 1
ATOM 660 C C . LYS A 1 86 ? -9.293 -2.253 -4.991 1.00 94.31 86 LYS A C 1
ATOM 662 O O . LYS A 1 86 ? -9.378 -1.036 -4.831 1.00 94.31 86 LYS A O 1
ATOM 667 N N . GLU A 1 87 ? -10.325 -3.064 -4.770 1.00 95.06 87 GLU A N 1
ATOM 668 C CA . GLU A 1 87 ? -11.612 -2.587 -4.240 1.00 95.06 87 GLU A CA 1
ATOM 669 C C . GLU A 1 87 ? -11.470 -1.956 -2.856 1.00 95.06 87 GLU A C 1
ATOM 671 O O . GLU A 1 87 ? -12.027 -0.886 -2.606 1.00 95.06 87 GLU A O 1
ATOM 676 N N . ILE A 1 88 ? -10.698 -2.588 -1.973 1.00 94.06 88 ILE A N 1
ATOM 677 C CA . ILE A 1 88 ? -10.452 -2.094 -0.614 1.00 94.06 88 ILE A CA 1
ATOM 678 C C . ILE A 1 88 ? -9.759 -0.730 -0.676 1.00 94.06 88 ILE A C 1
ATOM 680 O O . ILE A 1 88 ? -10.242 0.250 -0.106 1.00 94.06 88 ILE A O 1
ATOM 684 N N . VAL A 1 89 ? -8.689 -0.621 -1.467 1.00 94.25 89 VAL A N 1
ATOM 685 C CA . VAL A 1 89 ? -7.947 0.637 -1.633 1.00 94.25 89 VAL A CA 1
ATOM 686 C C . VAL A 1 89 ? -8.817 1.744 -2.247 1.00 94.25 89 VAL A C 1
ATOM 688 O O . VAL A 1 89 ? -8.727 2.914 -1.857 1.00 94.25 89 VAL A O 1
ATOM 691 N N . LYS A 1 90 ? -9.718 1.397 -3.176 1.00 94.06 90 LYS A N 1
ATOM 692 C CA . LYS A 1 90 ? -10.683 2.344 -3.757 1.00 94.06 90 LYS A CA 1
ATOM 693 C C . LYS A 1 90 ? -11.666 2.891 -2.719 1.00 94.06 90 LYS A C 1
ATOM 695 O O . LYS A 1 90 ? -12.041 4.057 -2.842 1.00 94.06 90 LYS A O 1
ATOM 700 N N . LYS A 1 91 ? -12.033 2.118 -1.693 1.00 94.06 91 LYS A N 1
ATOM 701 C CA . LYS A 1 91 ? -12.968 2.535 -0.631 1.00 94.06 91 LYS A CA 1
ATOM 702 C C . LYS A 1 91 ? -12.355 3.470 0.42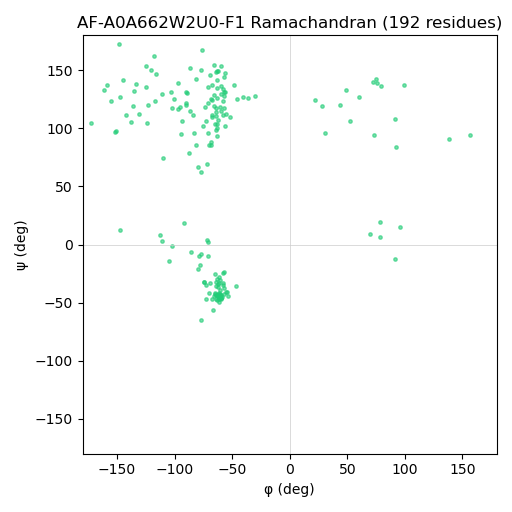2 1.00 94.06 91 LYS A C 1
ATOM 704 O O . LYS A 1 91 ? -13.098 4.040 1.214 1.00 94.06 91 LYS A O 1
ATOM 709 N N . ARG A 1 92 ? -11.033 3.699 0.417 1.00 92.62 92 ARG A N 1
ATOM 710 C CA . ARG A 1 92 ? -10.373 4.636 1.350 1.00 92.62 92 ARG A CA 1
ATOM 711 C C . ARG A 1 92 ? -10.956 6.054 1.278 1.00 92.62 92 ARG A C 1
ATOM 713 O O . ARG A 1 92 ? -11.287 6.552 0.194 1.00 92.62 92 ARG A O 1
ATOM 720 N N . ASN A 1 93 ? -10.959 6.738 2.423 1.00 94.94 93 ASN A N 1
ATOM 721 C CA . ASN A 1 93 ? -11.322 8.152 2.530 1.00 94.94 93 ASN A CA 1
ATOM 722 C C . ASN A 1 93 ? -10.427 9.024 1.620 1.00 94.94 93 ASN A C 1
ATOM 724 O O . ASN A 1 93 ? -9.230 8.769 1.460 1.00 94.94 93 ASN A O 1
ATOM 728 N N . LYS A 1 94 ? -11.007 10.077 1.029 1.00 94.75 94 LYS A N 1
ATOM 729 C CA . LYS A 1 94 ? -10.308 11.055 0.181 1.00 94.75 94 LYS A CA 1
ATOM 730 C C . LYS A 1 94 ? -9.103 11.685 0.895 1.00 94.75 94 LYS A C 1
ATOM 732 O O . LYS A 1 94 ? -8.048 11.789 0.275 1.00 94.75 94 LYS A O 1
ATOM 737 N N . LYS A 1 95 ? -9.225 12.016 2.189 1.00 95.06 95 LYS A N 1
ATOM 738 C CA . LYS A 1 95 ? -8.124 12.601 2.986 1.00 95.06 95 LYS A CA 1
ATOM 739 C C . LYS A 1 95 ? -6.914 11.660 3.074 1.00 95.06 95 LYS A C 1
ATOM 741 O O . LYS A 1 95 ? -5.796 12.062 2.772 1.00 95.06 95 LYS A O 1
ATOM 746 N N . VAL A 1 96 ? -7.155 10.384 3.378 1.00 93.88 96 VAL A N 1
ATOM 747 C CA . VAL A 1 96 ? -6.115 9.338 3.461 1.00 93.88 96 VAL A CA 1
ATOM 748 C C . VAL A 1 96 ? -5.414 9.163 2.111 1.00 93.88 96 VAL A C 1
ATOM 750 O O . VAL A 1 96 ? -4.188 9.122 2.042 1.00 93.88 96 VAL A O 1
ATOM 753 N N . LYS A 1 97 ? -6.175 9.125 1.008 1.00 94.00 97 LYS A N 1
ATOM 754 C CA . LYS A 1 97 ? -5.601 9.038 -0.348 1.00 94.00 97 LYS A CA 1
ATOM 755 C C . LYS A 1 97 ? -4.669 10.214 -0.648 1.00 94.00 97 LYS A C 1
ATOM 757 O O . LYS A 1 97 ? -3.572 9.990 -1.153 1.00 94.00 97 LYS A O 1
ATOM 762 N N . GLN A 1 98 ? -5.088 11.434 -0.311 1.00 93.62 98 GLN A N 1
A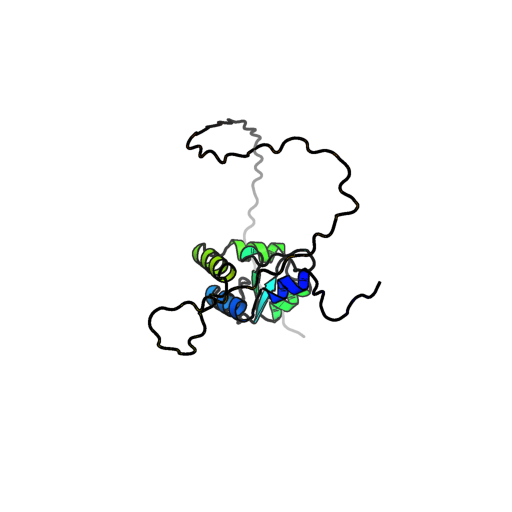TOM 763 C CA . GLN A 1 98 ? -4.285 12.646 -0.502 1.00 93.62 98 GLN A CA 1
ATOM 764 C C . GLN A 1 98 ? -2.999 12.620 0.335 1.00 93.62 98 GLN A C 1
ATOM 766 O O . GLN A 1 98 ? -1.919 12.906 -0.181 1.00 93.62 98 GLN A O 1
ATOM 771 N N . GLN A 1 99 ? -3.081 12.202 1.599 1.00 93.31 99 GLN A N 1
ATOM 772 C CA . GLN A 1 99 ? -1.909 12.074 2.467 1.00 93.31 99 GLN A CA 1
ATOM 773 C C . GLN A 1 99 ? -0.890 11.073 1.911 1.00 93.31 99 GLN A C 1
ATOM 775 O O . GLN A 1 99 ? 0.294 11.390 1.826 1.00 93.31 99 GLN A O 1
ATOM 780 N N . ILE A 1 100 ? -1.344 9.904 1.445 1.00 93.38 100 ILE A N 1
ATOM 781 C CA . ILE A 1 100 ? -0.461 8.913 0.812 1.00 93.38 100 ILE A CA 1
ATOM 782 C C . ILE A 1 100 ? 0.202 9.501 -0.441 1.00 93.38 100 ILE A C 1
ATOM 784 O O . ILE A 1 100 ? 1.400 9.312 -0.645 1.00 93.38 100 ILE A O 1
ATOM 788 N N . THR A 1 101 ? -0.539 10.240 -1.277 1.00 93.06 101 THR A N 1
ATOM 789 C CA . THR A 1 101 ? 0.061 10.879 -2.458 1.00 93.06 101 THR A CA 1
ATOM 790 C C . THR A 1 101 ? 1.096 11.939 -2.097 1.00 93.06 101 THR A C 1
ATOM 792 O O . THR A 1 101 ? 2.104 12.030 -2.790 1.00 93.06 101 THR A O 1
ATOM 795 N N . ASN A 1 102 ? 0.897 12.690 -1.012 1.00 92.62 102 ASN A N 1
ATOM 796 C CA . ASN A 1 102 ? 1.864 13.686 -0.552 1.00 92.62 102 ASN A CA 1
ATOM 797 C C . ASN A 1 102 ? 3.151 13.010 -0.061 1.00 92.62 102 ASN A C 1
ATOM 799 O O . ASN A 1 102 ? 4.223 13.343 -0.548 1.00 92.62 102 ASN A O 1
ATOM 803 N N . ILE A 1 103 ? 3.040 11.955 0.757 1.00 91.38 103 ILE A N 1
ATOM 804 C CA . ILE A 1 103 ? 4.196 11.176 1.244 1.00 91.38 103 ILE A CA 1
ATOM 805 C C . ILE A 1 103 ? 5.038 10.610 0.090 1.00 91.38 103 ILE A C 1
ATOM 807 O O . ILE A 1 103 ? 6.264 10.529 0.173 1.00 91.38 103 ILE A O 1
ATOM 811 N N . LEU A 1 104 ? 4.387 10.178 -0.993 1.00 89.06 104 LEU A N 1
ATOM 812 C CA . LEU A 1 104 ? 5.083 9.640 -2.163 1.00 89.06 104 LEU A CA 1
ATOM 813 C C . LEU A 1 104 ? 5.754 10.734 -3.004 1.00 89.06 104 LEU A C 1
ATOM 815 O O . LEU A 1 104 ? 6.796 10.470 -3.603 1.00 89.06 104 LEU A O 1
ATOM 819 N N . ARG A 1 105 ? 5.166 11.936 -3.040 1.00 86.38 105 ARG A N 1
ATOM 820 C CA . ARG A 1 105 ? 5.693 13.116 -3.742 1.00 86.38 105 ARG A CA 1
ATOM 821 C C . ARG A 1 105 ? 6.793 13.831 -2.971 1.00 86.38 105 ARG A C 1
ATOM 823 O O . ARG A 1 105 ? 7.561 14.551 -3.603 1.00 86.38 105 ARG A O 1
ATOM 830 N N . ASP A 1 106 ? 6.872 13.630 -1.657 1.00 78.81 1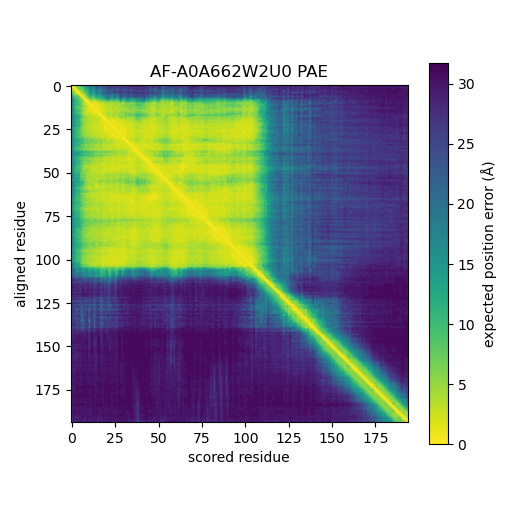06 ASP A N 1
ATOM 831 C CA . ASP A 1 106 ? 7.912 14.210 -0.817 1.00 78.81 106 ASP A CA 1
ATOM 832 C C . ASP A 1 106 ? 9.290 13.809 -1.354 1.00 78.81 106 ASP A C 1
ATOM 834 O O . ASP A 1 106 ? 9.786 12.687 -1.171 1.00 78.81 106 ASP A O 1
ATOM 838 N N . ARG A 1 107 ? 9.917 14.758 -2.050 1.00 68.94 107 ARG A N 1
ATOM 839 C CA . ARG A 1 107 ? 11.335 14.699 -2.371 1.00 68.94 107 ARG A CA 1
ATOM 840 C C . ARG A 1 107 ? 12.074 14.924 -1.057 1.00 68.94 107 ARG A C 1
ATOM 842 O O . ARG A 1 107 ? 11.687 15.800 -0.283 1.00 68.94 107 ARG A O 1
ATOM 849 N N . LYS A 1 108 ? 13.117 14.135 -0.780 1.00 63.53 108 LYS A N 1
ATOM 850 C CA . LYS A 1 108 ? 13.979 14.379 0.384 1.00 63.53 108 LYS A CA 1
ATOM 851 C C . LYS A 1 108 ? 14.474 15.821 0.262 1.00 63.53 108 LYS A C 1
ATOM 853 O O . LYS A 1 108 ? 15.183 16.134 -0.692 1.00 63.53 108 LYS A O 1
ATOM 858 N N . LYS A 1 109 ? 14.032 16.706 1.160 1.00 55.28 109 LYS A N 1
ATOM 859 C CA . LYS A 1 109 ? 14.569 18.063 1.228 1.00 55.28 109 LYS A CA 1
ATOM 860 C C . LYS A 1 109 ? 16.030 17.868 1.613 1.00 55.28 109 LYS A C 1
ATOM 862 O O . LYS A 1 109 ? 16.299 17.301 2.671 1.00 55.28 109 LYS A O 1
ATOM 867 N N . VAL A 1 110 ? 16.951 18.215 0.720 1.00 55.66 110 VAL A N 1
ATOM 868 C CA . VAL A 1 110 ? 18.361 18.326 1.087 1.00 55.66 110 VAL A CA 1
ATOM 869 C C . VAL A 1 110 ? 18.394 19.542 1.999 1.00 55.66 110 VAL A C 1
ATOM 871 O O . VAL A 1 110 ? 18.427 20.674 1.537 1.00 55.66 110 VAL A O 1
ATOM 874 N N . THR A 1 111 ? 18.179 19.320 3.293 1.00 50.59 111 THR A N 1
ATOM 875 C CA . THR A 1 111 ? 18.502 20.327 4.289 1.00 50.59 111 THR A CA 1
ATOM 876 C C . THR A 1 111 ? 20.005 20.465 4.199 1.00 50.59 111 THR A C 1
ATOM 878 O O . THR A 1 111 ? 20.719 19.500 4.479 1.00 50.59 111 THR A O 1
ATOM 881 N N . GLU A 1 112 ? 20.447 21.614 3.704 1.00 52.38 112 GLU A N 1
ATOM 882 C CA . GLU A 1 112 ? 21.838 22.038 3.734 1.00 52.38 112 GLU A CA 1
ATOM 883 C C . GLU A 1 112 ? 22.413 21.663 5.099 1.00 52.38 112 GLU A C 1
ATOM 885 O O . GLU A 1 112 ? 21.791 21.887 6.144 1.00 52.38 112 GLU A O 1
ATOM 890 N N . VAL A 1 113 ? 23.530 20.947 5.071 1.00 49.44 113 VAL A N 1
ATOM 891 C CA . VAL A 1 113 ? 24.186 20.445 6.270 1.00 49.44 113 VAL A CA 1
ATOM 892 C C . VAL A 1 113 ? 24.473 21.661 7.150 1.00 49.44 113 VAL A C 1
ATOM 894 O O . VAL A 1 113 ? 25.211 22.549 6.736 1.00 49.44 113 VAL A O 1
ATOM 897 N N . LYS A 1 114 ? 23.889 21.734 8.354 1.00 46.59 114 LYS A N 1
ATOM 898 C CA . LYS A 1 114 ? 24.320 22.683 9.391 1.00 46.59 114 LYS A CA 1
ATOM 899 C C . LYS A 1 114 ? 25.675 22.216 9.936 1.00 46.59 114 LYS A C 1
ATOM 901 O O . LYS A 1 114 ? 25.762 21.718 11.052 1.00 46.59 114 LYS A O 1
ATOM 906 N N . GLY A 1 115 ? 26.708 22.317 9.105 1.00 39.69 115 GLY A N 1
ATOM 907 C CA . GLY A 1 115 ? 28.098 22.434 9.524 1.00 39.69 115 GLY A CA 1
ATOM 908 C C . GLY A 1 115 ? 28.417 23.923 9.525 1.00 39.69 115 GLY A C 1
ATOM 909 O O . GLY A 1 115 ? 28.226 24.590 8.512 1.00 39.69 115 GLY A O 1
ATOM 910 N N . GLY A 1 116 ? 28.765 24.468 10.686 1.00 44.88 116 GLY A N 1
ATOM 911 C CA . GLY A 1 116 ? 28.941 25.902 10.866 1.00 44.88 116 GLY A CA 1
ATOM 912 C C . GLY A 1 116 ? 30.072 26.479 10.016 1.00 44.88 116 GLY A C 1
ATOM 913 O O . GLY A 1 116 ? 31.173 25.948 10.013 1.00 44.88 116 GLY A O 1
ATOM 914 N N . LEU A 1 117 ? 29.792 27.613 9.379 1.00 40.16 117 LEU A N 1
ATOM 915 C CA . LEU A 1 117 ? 30.687 28.764 9.326 1.00 40.16 117 LEU A CA 1
ATOM 916 C C . LEU A 1 117 ? 29.803 30.009 9.411 1.00 40.16 117 LEU A C 1
ATOM 918 O O . LEU A 1 117 ? 29.014 30.300 8.513 1.00 40.16 117 LEU A O 1
ATOM 922 N N . SER A 1 118 ? 29.904 30.732 10.522 1.00 53.44 118 SER A N 1
ATOM 923 C CA . SER A 1 118 ? 29.525 32.136 10.552 1.00 53.44 118 SER A CA 1
ATOM 924 C C . SER A 1 118 ? 30.527 32.894 9.685 1.00 53.44 118 SER A C 1
ATOM 926 O O . SER A 1 118 ? 31.686 33.029 10.065 1.00 53.44 118 SER A O 1
ATOM 928 N N . ALA A 1 119 ? 30.103 33.387 8.532 1.00 43.53 119 ALA A N 1
ATOM 929 C CA . ALA A 1 119 ? 30.785 34.484 7.868 1.00 43.53 119 ALA A CA 1
ATOM 930 C C . ALA A 1 119 ? 29.775 35.190 6.969 1.00 43.53 119 ALA A C 1
ATOM 932 O O . ALA A 1 119 ? 29.110 34.575 6.137 1.00 43.53 119 ALA A O 1
ATOM 933 N N . SER A 1 120 ? 29.634 36.488 7.198 1.00 50.09 120 SER A N 1
ATOM 934 C CA . SER A 1 120 ? 29.003 37.445 6.300 1.00 50.09 120 SER A CA 1
ATOM 935 C C . SER A 1 120 ? 29.293 37.126 4.830 1.00 50.09 120 SER A C 1
ATOM 937 O O . SER A 1 120 ? 30.453 37.018 4.450 1.00 50.09 120 SER A O 1
ATOM 939 N N . GLY A 1 121 ? 28.226 37.003 4.036 1.00 48.16 121 GLY A N 1
ATOM 940 C CA . GLY A 1 121 ? 28.192 37.132 2.577 1.00 48.16 121 GLY A CA 1
ATOM 941 C C . GLY A 1 121 ? 29.449 36.736 1.798 1.00 48.16 121 GLY A C 1
ATOM 942 O O . GLY A 1 121 ? 30.310 37.568 1.542 1.00 48.16 121 GLY A O 1
ATOM 943 N N . GLY A 1 122 ? 29.485 35.508 1.291 1.00 38.91 122 GLY A N 1
ATOM 944 C CA . GLY A 1 122 ? 30.459 35.119 0.279 1.00 38.91 122 GLY A CA 1
ATOM 945 C C . GLY A 1 122 ? 30.164 33.731 -0.259 1.00 38.91 122 GLY A C 1
ATOM 946 O O . GLY A 1 122 ? 30.429 32.734 0.401 1.00 38.91 122 GLY A O 1
ATOM 947 N N . TYR A 1 123 ? 29.624 33.651 -1.471 1.00 53.88 123 TYR A N 1
ATOM 948 C CA . TYR A 1 123 ? 29.829 32.457 -2.279 1.00 53.88 123 TYR A CA 1
ATOM 949 C C . TYR A 1 123 ? 31.313 32.453 -2.661 1.00 53.88 123 TYR A C 1
ATOM 951 O O . TYR A 1 123 ? 31.815 33.443 -3.195 1.00 53.88 123 TYR A O 1
ATOM 959 N N . LEU A 1 124 ? 32.033 31.368 -2.372 1.00 49.62 124 LEU A N 1
ATOM 960 C CA . LEU A 1 124 ? 33.348 31.158 -2.966 1.00 49.62 124 LEU A CA 1
ATOM 961 C C . LEU A 1 124 ? 33.126 31.058 -4.479 1.00 49.62 124 LEU A C 1
ATOM 963 O O . LEU A 1 124 ? 32.552 30.082 -4.964 1.00 49.62 124 LEU A O 1
ATOM 967 N N . LYS A 1 125 ? 33.527 32.094 -5.221 1.00 53.84 125 LYS A N 1
ATOM 968 C CA . LYS A 1 125 ? 33.737 31.987 -6.664 1.00 53.84 125 LYS A CA 1
ATOM 969 C C . LYS A 1 125 ? 34.873 30.992 -6.847 1.00 53.84 125 LYS A C 1
ATOM 971 O O . LYS A 1 125 ? 36.038 31.345 -6.732 1.00 53.84 125 LYS A O 1
ATOM 976 N N . VAL A 1 126 ? 34.530 29.727 -7.044 1.00 52.84 126 VAL A N 1
ATOM 977 C CA . VAL A 1 126 ? 35.471 28.796 -7.648 1.00 52.84 126 VAL A CA 1
ATOM 978 C C . VAL A 1 126 ? 35.467 29.165 -9.121 1.00 52.84 126 VAL A C 1
ATOM 980 O O . VAL A 1 126 ? 34.498 28.881 -9.828 1.00 52.84 126 VAL A O 1
ATOM 983 N N . ASP A 1 127 ? 36.499 29.882 -9.556 1.00 63.19 127 ASP A N 1
ATOM 984 C CA . ASP A 1 127 ? 36.731 30.132 -10.970 1.00 63.19 127 ASP A CA 1
ATOM 985 C C . ASP A 1 127 ? 36.985 28.777 -11.631 1.00 63.19 127 ASP A C 1
ATOM 987 O O . ASP A 1 127 ? 38.050 28.177 -11.494 1.00 63.19 127 ASP A O 1
ATOM 991 N N . LEU A 1 128 ? 35.948 28.245 -12.283 1.00 60.25 128 LEU A N 1
ATOM 992 C CA . LEU A 1 128 ? 36.056 27.042 -13.092 1.00 60.25 128 LEU A CA 1
ATOM 993 C C . LEU A 1 128 ? 37.096 27.349 -14.181 1.00 60.25 128 LEU A C 1
ATOM 995 O O . LEU A 1 128 ? 36.833 28.234 -15.006 1.00 60.25 128 LEU A O 1
ATOM 999 N N . PRO A 1 129 ? 38.266 26.681 -14.205 1.00 67.75 129 PRO A N 1
ATOM 1000 C CA . PRO A 1 129 ? 39.225 26.909 -15.268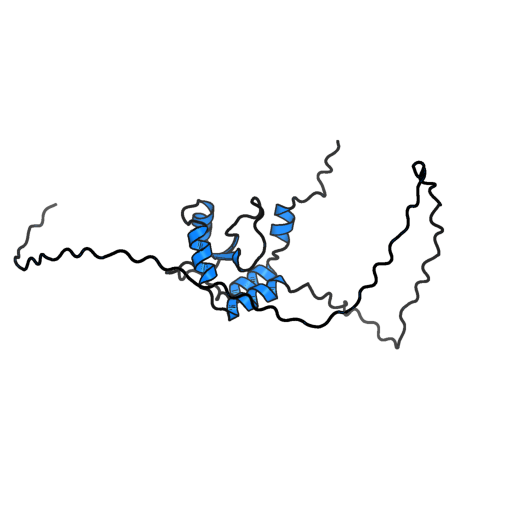 1.00 67.75 129 PRO A CA 1
ATOM 1001 C C . PRO A 1 129 ? 38.527 26.592 -16.584 1.00 67.75 129 PRO A C 1
ATOM 1003 O O . PRO A 1 129 ? 37.811 25.593 -16.709 1.00 67.75 129 PRO A O 1
ATOM 1006 N N . LYS A 1 130 ? 38.697 27.478 -17.561 1.00 65.06 130 LYS A N 1
ATOM 1007 C CA . LYS A 1 130 ? 38.161 27.278 -18.899 1.00 65.06 130 LYS A CA 1
ATOM 1008 C C . LYS A 1 130 ? 38.959 26.156 -19.551 1.00 65.06 130 LYS A C 1
ATOM 1010 O O . LYS A 1 130 ? 39.956 26.402 -20.211 1.00 65.06 130 LYS A O 1
ATOM 1015 N N . VAL A 1 131 ? 38.554 24.915 -19.296 1.00 70.12 131 VAL A N 1
ATOM 1016 C CA . VAL A 1 131 ? 39.090 23.761 -20.008 1.00 70.12 131 VAL A CA 1
ATOM 1017 C C . VAL A 1 131 ? 38.607 23.901 -21.443 1.00 70.12 131 VAL A C 1
ATOM 1019 O O . VAL A 1 131 ? 37.405 23.836 -21.714 1.00 70.12 131 VAL A O 1
ATOM 1022 N N . GLU A 1 132 ? 39.539 24.170 -22.350 1.00 62.62 132 GLU A N 1
ATOM 1023 C CA . GLU A 1 132 ? 39.284 24.091 -23.778 1.00 62.62 132 GLU A CA 1
ATOM 1024 C C . GLU A 1 132 ? 38.958 22.633 -24.089 1.00 62.62 132 GLU A C 1
ATOM 1026 O O . GLU A 1 132 ? 39.817 21.753 -24.064 1.00 62.62 132 GLU A O 1
ATOM 1031 N N . LEU A 1 133 ? 37.669 22.359 -24.286 1.00 62.53 133 LEU A N 1
ATOM 1032 C CA . LEU A 1 133 ? 37.224 21.067 -24.778 1.00 62.53 133 LEU A CA 1
ATOM 1033 C C . LEU A 1 133 ? 37.919 20.850 -26.129 1.00 62.53 133 LEU A C 1
ATOM 1035 O O . LEU A 1 133 ? 37.764 21.708 -27.005 1.00 62.53 133 LEU A O 1
ATOM 1039 N N . PRO A 1 134 ? 38.676 19.754 -26.319 1.00 68.81 134 PRO A N 1
ATOM 1040 C CA . PRO A 1 134 ? 39.278 19.475 -27.609 1.00 68.81 134 PRO A CA 1
ATOM 1041 C C . PRO A 1 134 ? 38.163 19.445 -28.649 1.00 68.81 134 PRO A C 1
ATOM 1043 O O . PRO A 1 134 ? 37.122 18.812 -28.445 1.00 68.81 134 PRO A O 1
ATOM 1046 N N . THR A 1 135 ? 38.361 20.158 -29.755 1.00 64.50 135 THR A N 1
ATOM 1047 C CA . THR A 1 135 ? 37.452 20.104 -30.894 1.00 64.50 135 THR A CA 1
ATOM 1048 C C . THR A 1 135 ? 37.576 18.718 -31.511 1.00 64.50 135 THR A C 1
ATOM 1050 O O . THR A 1 135 ? 38.379 18.500 -32.415 1.00 64.50 135 THR A O 1
ATOM 1053 N N . PHE A 1 136 ? 36.825 17.751 -30.985 1.00 63.62 136 PHE A N 1
ATOM 1054 C CA . PHE A 1 136 ? 36.650 16.475 -31.652 1.00 63.62 136 PHE A CA 1
ATOM 1055 C C . PHE A 1 136 ? 35.910 16.778 -32.950 1.00 63.62 136 PHE A C 1
ATOM 1057 O O . PHE A 1 136 ? 34.727 17.117 -32.948 1.00 63.62 136 PHE A O 1
ATOM 1064 N N . SER A 1 137 ? 36.639 16.766 -34.060 1.00 63.88 137 SER A N 1
ATOM 1065 C CA . SER A 1 137 ? 36.050 16.833 -35.386 1.00 63.88 137 SER A CA 1
ATOM 1066 C C . SER A 1 137 ? 35.219 15.568 -35.565 1.00 63.88 137 SER A C 1
ATOM 1068 O O . SER A 1 137 ? 35.781 14.511 -35.840 1.00 63.88 137 SER A O 1
ATOM 1070 N N . ASP A 1 138 ? 33.905 15.668 -35.360 1.00 68.00 138 ASP A N 1
ATOM 1071 C CA . ASP A 1 138 ? 32.959 14.589 -35.633 1.00 68.00 138 ASP A CA 1
ATOM 1072 C C . ASP A 1 138 ? 33.176 14.081 -37.074 1.00 68.00 138 ASP A C 1
ATOM 1074 O O . ASP A 1 138 ? 32.821 14.785 -38.028 1.00 68.00 138 ASP A O 1
ATOM 1078 N N . PRO A 1 139 ? 33.719 12.863 -37.280 1.00 61.22 139 PRO A N 1
ATOM 1079 C CA . PRO A 1 139 ? 34.066 12.359 -38.613 1.00 61.22 139 PRO A CA 1
ATOM 1080 C C . PRO A 1 139 ? 32.831 12.026 -39.471 1.00 61.22 139 PRO A C 1
ATOM 1082 O O . PRO A 1 139 ? 32.962 11.568 -40.601 1.00 61.22 139 PRO A O 1
ATOM 1085 N N . PHE A 1 140 ? 31.625 12.272 -38.945 1.00 53.66 140 PHE A N 1
ATOM 1086 C CA . PHE A 1 140 ? 30.334 12.027 -39.589 1.00 53.66 140 PHE A CA 1
ATOM 1087 C C . PHE A 1 140 ? 29.542 13.302 -39.928 1.00 53.66 140 PHE A C 1
ATOM 1089 O O . PHE A 1 140 ? 28.391 13.208 -40.351 1.00 53.66 140 PHE A O 1
ATOM 1096 N N . SER A 1 141 ? 30.120 14.503 -39.785 1.00 58.47 141 SER A N 1
ATOM 1097 C CA . SER A 1 141 ? 29.459 15.752 -40.202 1.00 58.47 141 SER A CA 1
ATOM 1098 C C . SER A 1 141 ? 29.523 15.955 -41.726 1.00 58.47 141 SER A C 1
ATOM 1100 O O . SER A 1 141 ? 30.075 16.939 -42.224 1.00 58.47 141 SER A O 1
ATOM 1102 N N . THR A 1 142 ? 28.920 15.048 -42.490 1.00 54.47 142 THR A N 1
ATOM 1103 C CA . THR A 1 142 ? 28.609 15.260 -43.904 1.00 54.47 142 THR A CA 1
ATOM 1104 C C . THR A 1 142 ? 27.183 15.802 -44.043 1.00 54.47 142 THR A C 1
ATOM 1106 O O . THR A 1 142 ? 26.193 15.107 -43.868 1.00 54.47 142 THR A O 1
ATOM 1109 N N . SER A 1 143 ? 27.112 17.096 -44.361 1.00 51.31 143 SER A N 1
ATOM 1110 C CA . SER A 1 143 ? 26.075 17.757 -45.168 1.00 51.31 143 SER A CA 1
ATOM 1111 C C . SER A 1 143 ? 24.586 17.562 -44.811 1.00 51.31 143 SER A C 1
ATOM 1113 O O . SER A 1 143 ? 23.955 16.567 -45.151 1.00 51.31 143 SER A O 1
ATOM 1115 N N . SER A 1 144 ? 23.979 18.611 -44.241 1.00 51.03 144 SER A N 1
ATOM 1116 C CA . SER A 1 144 ? 22.852 19.377 -44.829 1.00 51.03 144 SER A CA 1
ATOM 1117 C C . SER A 1 144 ? 22.050 20.093 -43.731 1.00 51.03 144 SER A C 1
ATOM 1119 O O . SER A 1 144 ? 21.135 19.569 -43.100 1.00 51.03 144 SER A O 1
ATOM 1121 N N . ARG A 1 145 ? 22.403 21.360 -43.477 1.00 47.28 145 ARG A N 1
ATOM 1122 C CA . ARG A 1 145 ? 21.596 22.259 -42.645 1.00 47.28 145 ARG A CA 1
ATOM 1123 C C . ARG A 1 145 ? 20.323 22.640 -43.404 1.00 47.28 145 ARG A C 1
ATOM 1125 O O . ARG A 1 145 ? 20.328 23.614 -44.149 1.00 47.28 145 ARG A O 1
ATOM 1132 N N . THR A 1 146 ? 19.213 21.951 -43.155 1.00 46.75 146 THR A N 1
ATOM 1133 C CA . THR A 1 146 ? 17.882 22.540 -43.360 1.00 46.75 146 THR A CA 1
ATOM 1134 C C . THR A 1 146 ? 17.419 23.257 -42.091 1.00 46.75 146 THR A C 1
ATOM 1136 O O . THR A 1 146 ? 17.505 22.745 -40.976 1.00 46.75 146 THR A O 1
ATOM 1139 N N . SER A 1 147 ? 16.982 24.493 -42.304 1.00 44.91 147 SER A N 1
ATOM 1140 C CA . SER A 1 147 ? 16.546 25.534 -41.372 1.00 44.91 147 SER A CA 1
ATOM 1141 C C . SER A 1 147 ? 15.890 25.096 -40.047 1.00 44.91 147 SER A C 1
ATOM 1143 O O . SER A 1 147 ? 14.875 24.404 -39.968 1.00 44.91 147 SER A O 1
ATOM 1145 N N . ARG A 1 148 ? 16.435 25.642 -38.956 1.00 46.66 148 ARG A N 1
ATOM 1146 C CA . ARG A 1 148 ? 15.884 25.587 -37.598 1.00 46.66 148 ARG A CA 1
ATOM 1147 C C . ARG A 1 148 ? 14.660 26.510 -37.502 1.00 46.66 148 ARG A C 1
ATOM 1149 O O . ARG A 1 148 ? 14.805 27.729 -37.436 1.00 46.66 148 ARG A O 1
ATOM 1156 N N . ARG A 1 149 ? 13.447 25.950 -37.449 1.00 48.34 149 ARG A N 1
ATOM 1157 C CA . ARG A 1 149 ? 12.229 26.695 -37.073 1.00 48.34 149 ARG A CA 1
ATOM 1158 C C . ARG A 1 149 ? 12.336 27.170 -35.616 1.00 48.34 149 ARG A C 1
ATOM 1160 O O . ARG A 1 149 ? 12.386 26.354 -34.696 1.00 48.34 149 ARG A O 1
ATOM 1167 N N . LYS A 1 150 ? 12.336 28.491 -35.400 1.00 45.03 150 LYS A N 1
ATOM 1168 C CA . LYS A 1 150 ? 12.125 29.119 -34.083 1.00 45.03 150 LYS A CA 1
ATOM 1169 C C . LYS A 1 150 ? 10.736 28.728 -33.570 1.00 45.03 150 LYS A C 1
ATOM 1171 O O . LYS A 1 150 ? 9.734 29.066 -34.194 1.00 45.03 150 LYS A O 1
ATOM 1176 N N . ARG A 1 151 ? 10.664 28.033 -32.432 1.00 41.00 151 ARG A N 1
ATOM 1177 C CA . ARG A 1 151 ? 9.402 27.781 -31.726 1.00 41.00 151 ARG A CA 1
ATOM 1178 C C . ARG A 1 151 ? 9.235 28.862 -30.660 1.00 41.00 151 ARG A C 1
ATOM 1180 O O . ARG A 1 151 ? 9.800 28.764 -29.577 1.00 41.00 151 ARG A O 1
ATOM 1187 N N . SER A 1 152 ? 8.508 29.919 -31.003 1.00 40.34 152 SER A N 1
ATOM 1188 C CA . SER A 1 152 ? 8.008 30.910 -30.054 1.00 40.34 152 SER A CA 1
ATOM 1189 C C . SER A 1 152 ? 6.892 30.276 -29.217 1.00 40.34 152 SER A C 1
ATOM 1191 O O . SER A 1 152 ? 5.894 29.789 -29.748 1.00 40.34 152 SER A O 1
ATOM 1193 N N . SER A 1 153 ? 7.050 30.245 -27.895 1.00 40.81 153 SER A N 1
ATOM 1194 C CA . SER A 1 153 ? 5.972 29.878 -26.976 1.00 40.81 153 SER A CA 1
ATOM 1195 C C . SER A 1 153 ? 5.075 31.094 -26.749 1.00 40.81 153 SER A C 1
ATOM 1197 O O . SER A 1 153 ? 5.270 31.858 -25.806 1.00 40.81 153 SER A O 1
ATOM 1199 N N . SER A 1 154 ? 4.102 31.288 -27.638 1.00 39.91 154 SER A N 1
ATOM 1200 C CA . SER A 1 154 ? 3.000 32.223 -27.425 1.00 39.91 154 SER A CA 1
ATOM 1201 C C . SER A 1 154 ? 2.019 31.648 -26.403 1.00 39.91 154 SER A C 1
ATOM 1203 O O . SER A 1 154 ? 1.384 30.616 -26.633 1.00 39.91 154 SER A O 1
ATOM 1205 N N . THR A 1 155 ? 1.871 32.355 -25.293 1.00 42.81 155 THR A N 1
ATOM 1206 C CA . THR A 1 155 ? 0.708 32.352 -24.408 1.00 42.81 155 THR A CA 1
ATOM 1207 C C . THR A 1 155 ? -0.587 32.459 -25.225 1.00 42.81 155 THR A C 1
ATOM 1209 O O . THR A 1 155 ? -0.763 33.408 -25.985 1.00 42.81 155 THR A O 1
ATOM 1212 N N . LYS A 1 156 ? -1.532 31.526 -25.044 1.00 40.75 156 LYS A N 1
ATOM 1213 C CA . LYS A 1 156 ? -2.937 31.722 -25.438 1.00 40.75 156 LYS A CA 1
ATOM 1214 C C . LYS A 1 156 ? -3.873 31.345 -24.292 1.00 40.75 156 LYS A C 1
ATOM 1216 O O . LYS A 1 156 ? -3.989 30.187 -23.905 1.00 40.75 156 LYS A O 1
ATOM 1221 N N . LYS A 1 157 ? -4.520 32.387 -23.765 1.00 34.16 157 LYS A N 1
ATOM 1222 C CA . LYS A 1 157 ? -5.772 32.352 -23.006 1.00 34.16 157 LYS A CA 1
ATOM 1223 C C . LYS A 1 157 ? -6.916 31.859 -23.906 1.00 34.16 157 LYS A C 1
ATOM 1225 O O . LYS A 1 157 ? -6.974 32.244 -25.069 1.00 34.16 157 LYS A O 1
ATOM 1230 N N . GLY A 1 158 ? -7.876 31.168 -23.289 1.00 30.91 158 GLY A N 1
ATOM 1231 C CA . GLY A 1 158 ? -9.302 31.254 -23.626 1.00 30.91 158 GLY A CA 1
ATOM 1232 C C . GLY A 1 158 ? -9.880 30.153 -24.519 1.00 30.91 158 GLY A C 1
ATOM 1233 O O . GLY A 1 158 ? -9.304 29.806 -25.543 1.00 30.91 158 GLY A O 1
ATOM 1234 N N . GLY A 1 159 ? -11.078 29.680 -24.154 1.00 32.06 159 GLY A N 1
ATOM 1235 C CA . GLY A 1 159 ? -12.038 29.150 -25.128 1.00 32.06 159 GLY A CA 1
ATOM 1236 C C . GLY A 1 159 ? -12.781 27.878 -24.730 1.00 32.06 159 GLY A C 1
ATOM 1237 O O . GLY A 1 159 ? -12.348 26.780 -25.055 1.00 32.06 159 GLY A O 1
ATOM 1238 N N . SER A 1 160 ? -13.941 28.041 -24.092 1.00 35.03 160 SER A N 1
ATOM 1239 C CA . SER A 1 160 ? -15.013 27.043 -23.982 1.00 35.03 160 SER A CA 1
ATOM 1240 C C . SER A 1 160 ? -15.376 26.399 -25.323 1.00 35.03 160 SER A C 1
ATOM 1242 O O . SER A 1 160 ? -15.636 27.112 -26.288 1.00 35.03 160 SER A O 1
ATOM 1244 N N . ALA A 1 161 ? -15.581 25.080 -25.338 1.00 41.44 161 ALA A N 1
ATOM 1245 C CA . ALA A 1 161 ? -16.416 24.420 -26.340 1.00 41.44 161 ALA A CA 1
ATOM 1246 C C . ALA A 1 161 ? -17.288 23.344 -25.676 1.00 41.44 161 ALA A C 1
ATOM 1248 O O . ALA A 1 161 ? -16.835 22.280 -25.261 1.00 41.44 161 ALA A O 1
ATOM 1249 N N . LYS A 1 162 ? -18.572 23.684 -25.550 1.00 35.00 162 LYS A N 1
ATOM 1250 C CA . LYS A 1 162 ? -19.692 22.800 -25.224 1.00 35.00 162 LYS A CA 1
ATOM 1251 C C . LYS A 1 162 ? -19.892 21.840 -26.401 1.00 35.00 162 LYS A C 1
ATOM 1253 O O . LYS A 1 162 ? -20.206 22.302 -27.491 1.00 35.00 162 LYS A O 1
ATOM 1258 N N . THR A 1 163 ? -19.863 20.531 -26.172 1.00 40.12 163 THR A N 1
ATOM 1259 C CA . THR A 1 163 ? -20.483 19.563 -27.090 1.00 40.12 163 THR A CA 1
ATOM 1260 C C . THR A 1 163 ? -21.490 18.716 -26.329 1.00 40.12 163 THR A C 1
ATOM 1262 O O . THR A 1 163 ? -21.145 17.841 -25.538 1.00 40.12 163 THR A O 1
ATOM 1265 N N . LYS A 1 164 ? -22.766 19.038 -26.562 1.00 35.72 164 LYS A N 1
ATOM 1266 C CA . LYS A 1 164 ? -23.924 18.198 -26.260 1.00 35.72 164 LYS A CA 1
ATOM 1267 C C . LYS A 1 164 ? -23.857 16.958 -27.154 1.00 35.72 164 LYS A C 1
ATOM 1269 O O . LYS A 1 164 ? -23.830 17.106 -28.370 1.00 35.72 164 LYS A O 1
ATOM 1274 N N . THR A 1 165 ? -23.969 15.766 -26.582 1.00 41.12 165 THR A N 1
ATOM 1275 C CA . THR A 1 165 ? -24.518 14.606 -27.294 1.00 41.12 165 THR A CA 1
ATOM 1276 C C . THR A 1 165 ? -25.696 14.075 -26.491 1.00 41.12 165 THR A C 1
ATOM 1278 O O . THR A 1 165 ? -25.615 13.791 -25.297 1.00 41.12 165 THR A O 1
ATOM 1281 N N . LYS A 1 166 ? -26.853 14.075 -27.150 1.00 40.75 166 LYS A N 1
ATOM 1282 C CA . LYS A 1 166 ? -28.158 13.714 -26.610 1.00 40.75 166 LYS A CA 1
ATOM 1283 C C . LYS A 1 166 ? -28.485 12.303 -27.109 1.00 40.75 166 LYS A C 1
ATOM 1285 O O . LYS A 1 166 ? -28.447 12.066 -28.309 1.00 40.75 166 LYS A O 1
ATOM 1290 N N . SER A 1 167 ? -28.893 11.447 -26.170 1.00 39.31 167 SER A N 1
ATOM 1291 C CA . SER A 1 167 ? -29.961 10.433 -26.272 1.00 39.31 167 SER A CA 1
ATOM 1292 C C . SER A 1 167 ? -29.887 9.303 -27.314 1.00 39.31 167 SER A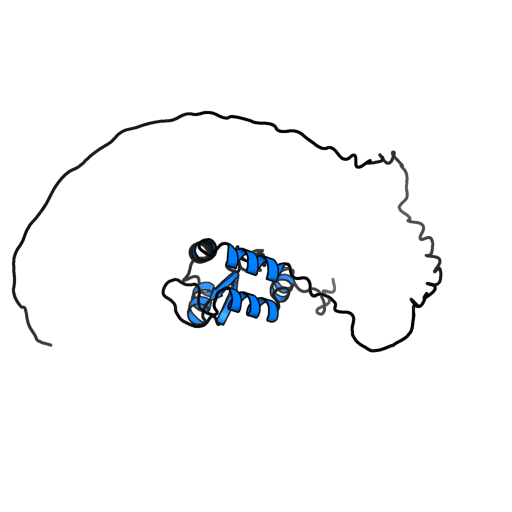 C 1
ATOM 1294 O O . SER A 1 167 ? -30.013 9.548 -28.508 1.00 39.31 167 SER A O 1
ATOM 1296 N N . LYS A 1 168 ? -30.023 8.055 -26.834 1.00 41.25 168 LYS A N 1
ATOM 1297 C CA . LYS A 1 168 ? -31.253 7.272 -27.074 1.00 41.25 168 LYS A CA 1
ATOM 1298 C C . LYS A 1 168 ? -31.416 6.096 -26.105 1.00 41.25 168 LYS A C 1
ATOM 1300 O O . LYS A 1 168 ? -30.500 5.322 -25.863 1.00 41.25 168 LYS A O 1
ATOM 1305 N N . ALA A 1 169 ? -32.629 6.009 -25.570 1.00 41.03 169 ALA A N 1
ATOM 1306 C CA . ALA A 1 169 ? -33.158 4.933 -24.754 1.00 41.03 169 ALA A CA 1
ATOM 1307 C C . ALA A 1 169 ? -33.547 3.720 -25.614 1.00 41.03 169 ALA A C 1
ATOM 1309 O O . ALA A 1 169 ? -34.021 3.885 -26.739 1.00 41.03 169 ALA A O 1
ATOM 1310 N N . LYS A 1 170 ? -33.459 2.516 -25.042 1.00 42.88 170 LYS A N 1
ATOM 1311 C CA . LYS A 1 170 ? -34.303 1.377 -25.420 1.00 42.88 170 LYS A CA 1
ATOM 1312 C C . LYS A 1 170 ? -34.800 0.682 -24.153 1.00 42.88 170 LYS A C 1
ATOM 1314 O O . LYS A 1 170 ? -34.051 0.466 -23.207 1.00 42.88 170 LYS A O 1
ATOM 1319 N N . LYS A 1 171 ? -36.105 0.431 -24.155 1.00 37.47 171 LYS A N 1
ATOM 1320 C CA . LYS A 1 171 ? -36.976 -0.031 -23.074 1.00 37.47 171 LYS A CA 1
ATOM 1321 C C . LYS A 1 171 ? -37.519 -1.391 -23.520 1.00 37.47 171 LYS A C 1
ATOM 1323 O O . LYS A 1 171 ? -38.134 -1.423 -24.577 1.00 37.47 171 LYS A O 1
ATOM 1328 N N . THR A 1 172 ? -37.336 -2.460 -22.747 1.00 45.91 172 THR A N 1
ATOM 1329 C CA . THR A 1 172 ? -38.094 -3.728 -22.864 1.00 45.91 172 THR A CA 1
ATOM 1330 C C . THR A 1 172 ? -38.135 -4.397 -21.476 1.00 45.91 172 THR A C 1
ATOM 1332 O O . THR A 1 172 ? -37.108 -4.754 -20.916 1.00 45.91 172 THR A O 1
ATOM 1335 N N . THR A 1 173 ? -39.221 -4.209 -20.717 1.00 41.06 173 THR A N 1
ATOM 1336 C CA . THR A 1 173 ? -40.342 -5.158 -20.496 1.00 41.06 173 THR A CA 1
ATOM 1337 C C . THR A 1 173 ? -40.035 -6.362 -19.591 1.00 41.06 173 THR A C 1
ATOM 1339 O O . THR A 1 173 ? -39.583 -7.406 -20.037 1.00 41.06 173 THR A O 1
ATOM 1342 N N . SER A 1 174 ? -40.363 -6.175 -18.307 1.00 41.34 174 SER A N 1
ATOM 1343 C CA . SER A 1 174 ? -41.180 -7.031 -17.426 1.00 41.34 174 SER A CA 1
ATOM 1344 C C . SER A 1 174 ? -41.356 -8.523 -17.769 1.00 41.34 174 SER A C 1
ATOM 1346 O O . SER A 1 174 ? -41.994 -8.860 -18.764 1.00 41.34 174 SER A O 1
ATOM 1348 N N . LYS A 1 175 ? -41.007 -9.407 -16.822 1.00 45.91 175 LYS A N 1
ATOM 1349 C CA . LYS A 1 175 ? -41.866 -10.552 -16.477 1.00 45.91 175 LYS A CA 1
ATOM 1350 C C . LYS A 1 175 ? -41.737 -10.917 -14.997 1.00 45.91 175 LYS A C 1
ATOM 1352 O O . LYS A 1 175 ? -40.656 -11.077 -14.446 1.00 45.91 175 LYS A O 1
ATOM 1357 N N . LYS A 1 176 ? -42.910 -10.976 -14.380 1.00 40.53 176 LYS A N 1
ATOM 1358 C CA . LYS A 1 176 ? -43.249 -11.178 -12.974 1.00 40.53 176 LYS A CA 1
ATOM 1359 C C . LYS A 1 176 ? -43.645 -12.641 -12.808 1.00 40.53 176 LYS A C 1
ATOM 1361 O O . LYS A 1 176 ? -44.580 -13.070 -13.477 1.00 40.53 176 LYS A O 1
ATOM 1366 N N . THR A 1 177 ? -43.016 -13.374 -11.899 1.00 46.25 177 THR A N 1
ATOM 1367 C CA . THR A 1 177 ? -43.555 -14.642 -11.386 1.00 46.25 177 THR A CA 1
ATOM 1368 C C . THR A 1 177 ? -43.634 -14.578 -9.866 1.00 46.25 177 THR A C 1
ATOM 1370 O O . THR A 1 177 ? -42.794 -14.002 -9.181 1.00 46.25 177 THR A O 1
ATOM 1373 N N . LYS A 1 178 ? -44.774 -15.050 -9.371 1.00 46.91 178 LYS A N 1
ATOM 1374 C CA . LYS A 1 178 ? -45.351 -14.845 -8.042 1.00 46.91 178 LYS A CA 1
ATOM 1375 C C . LYS A 1 178 ? -45.504 -16.229 -7.399 1.00 46.91 178 LYS A C 1
ATOM 1377 O O . LYS A 1 178 ? -45.855 -17.159 -8.117 1.00 46.91 178 LYS A O 1
ATOM 1382 N N . LYS A 1 179 ? -45.421 -16.277 -6.060 1.00 42.72 179 LYS A N 1
ATOM 1383 C CA . LYS A 1 179 ? -45.796 -17.387 -5.145 1.00 42.72 179 LYS A CA 1
ATOM 1384 C C . LYS A 1 179 ? -44.834 -18.594 -5.174 1.00 42.72 179 LYS A C 1
ATOM 1386 O O . LYS A 1 179 ? -44.378 -18.996 -6.225 1.00 42.72 179 LYS A O 1
ATOM 1391 N N . ARG A 1 180 ? -44.503 -19.230 -4.045 1.00 40.69 180 ARG A N 1
ATOM 1392 C CA . ARG A 1 180 ? -45.407 -19.685 -2.975 1.00 40.69 180 ARG A CA 1
ATOM 1393 C C . ARG A 1 180 ? -44.790 -19.564 -1.579 1.00 40.69 180 ARG A C 1
ATOM 1395 O O . ARG A 1 180 ? -43.627 -19.857 -1.353 1.00 40.69 180 ARG A O 1
ATOM 1402 N N . THR A 1 181 ? -45.653 -19.174 -0.656 1.00 48.94 181 THR A N 1
ATOM 1403 C CA . THR A 1 181 ? -45.586 -19.385 0.787 1.00 48.94 181 THR A CA 1
ATOM 1404 C C . THR A 1 181 ? -45.738 -20.874 1.122 1.00 48.94 181 THR A C 1
ATOM 1406 O O . THR A 1 181 ? -46.662 -21.502 0.602 1.00 48.94 181 THR A O 1
ATOM 1409 N N . SER A 1 182 ? -44.946 -21.409 2.052 1.00 47.47 182 SER A N 1
ATOM 1410 C CA . SER A 1 182 ? -45.353 -22.572 2.853 1.00 47.47 182 SER A CA 1
ATOM 1411 C C . SER A 1 182 ? -44.982 -22.356 4.315 1.00 47.47 182 SER A C 1
ATOM 1413 O O . SER A 1 182 ? -43.832 -22.144 4.687 1.00 47.47 182 SER A O 1
ATOM 1415 N N . THR A 1 183 ? -46.021 -22.366 5.123 1.00 48.84 183 THR A N 1
ATOM 1416 C CA . THR A 1 183 ? -46.061 -22.224 6.568 1.00 48.84 183 THR A CA 1
ATOM 1417 C C . THR A 1 183 ? -45.744 -23.549 7.275 1.00 48.84 183 THR A C 1
ATOM 1419 O O . THR A 1 183 ? -46.321 -24.560 6.896 1.00 48.84 183 THR A O 1
ATOM 1422 N N . ARG A 1 184 ? -45.018 -23.461 8.403 1.00 42.47 184 ARG A N 1
ATOM 1423 C CA . ARG A 1 184 ? -45.387 -24.010 9.735 1.00 42.47 184 ARG A CA 1
ATOM 1424 C C . ARG A 1 184 ? -45.264 -25.533 10.024 1.00 42.47 184 ARG A C 1
ATOM 1426 O O . ARG A 1 184 ? -45.831 -26.341 9.306 1.00 42.47 184 ARG A O 1
ATOM 1433 N N . ARG A 1 185 ? -44.761 -25.814 11.256 1.00 45.81 185 ARG A N 1
ATOM 1434 C CA . ARG A 1 185 ? -44.817 -27.059 12.093 1.00 45.81 185 ARG A CA 1
ATOM 1435 C C . ARG A 1 185 ? -43.874 -28.184 11.621 1.00 45.81 185 ARG A C 1
ATOM 1437 O O . ARG A 1 185 ? -43.736 -28.349 10.427 1.00 45.81 185 ARG A O 1
ATOM 1444 N N . LYS A 1 186 ? -43.196 -29.001 12.435 1.00 46.00 186 LYS A N 1
ATOM 1445 C CA . LYS A 1 186 ? -43.200 -29.443 13.854 1.00 46.00 186 LYS A CA 1
ATOM 1446 C C . LYS A 1 186 ? -41.758 -29.994 14.102 1.00 46.00 186 LYS A C 1
ATOM 1448 O O . LYS A 1 186 ? -41.164 -30.459 13.141 1.00 46.00 186 LYS A O 1
ATOM 1453 N N . LYS A 1 187 ? -41.086 -29.722 15.227 1.00 43.94 187 LYS A N 1
ATOM 1454 C CA . LYS A 1 187 ? -41.133 -30.452 16.513 1.00 43.94 187 LYS A CA 1
ATOM 1455 C C . LYS A 1 187 ? -40.286 -31.748 16.501 1.00 43.94 187 LYS A C 1
ATOM 1457 O O . LYS A 1 187 ? -40.376 -32.510 15.548 1.00 43.94 187 LYS A O 1
ATOM 1462 N N . ASP A 1 188 ? -39.559 -31.925 17.605 1.00 53.44 188 ASP A N 1
ATOM 1463 C CA . ASP A 1 188 ? -39.091 -33.183 18.210 1.00 53.44 188 ASP A CA 1
ATOM 1464 C C . ASP A 1 188 ? -37.698 -33.725 17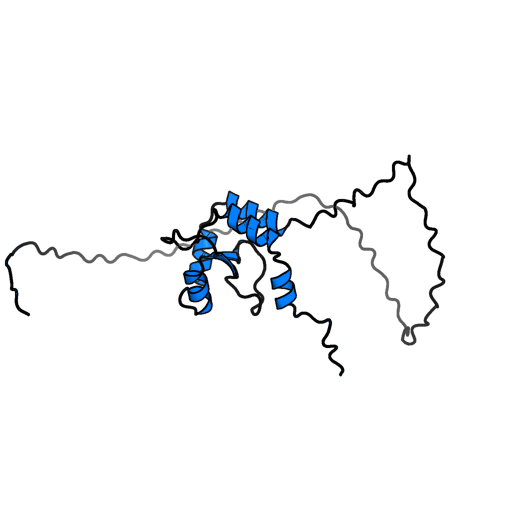.807 1.00 53.44 188 ASP A C 1
ATOM 1466 O O . ASP A 1 188 ? -37.454 -34.179 16.693 1.00 53.44 188 ASP A O 1
ATOM 1470 N N . ASP A 1 189 ? -36.781 -33.600 18.775 1.00 56.91 189 ASP A N 1
ATOM 1471 C CA . ASP A 1 189 ? -35.910 -34.639 19.342 1.00 56.91 189 ASP A CA 1
ATOM 1472 C C . ASP A 1 189 ? -35.517 -35.836 18.465 1.00 56.91 189 ASP A C 1
ATOM 1474 O O . ASP A 1 189 ? -36.339 -36.691 18.141 1.00 56.91 189 ASP A O 1
ATOM 1478 N N . PHE A 1 190 ? -34.209 -35.996 18.240 1.00 44.12 190 PHE A N 1
ATOM 1479 C CA . PHE A 1 190 ? -33.624 -37.315 17.995 1.00 44.12 190 PHE A CA 1
ATOM 1480 C C . PHE A 1 190 ? -32.159 -37.363 18.473 1.00 44.12 190 PHE A C 1
ATOM 1482 O O . PHE A 1 190 ? -31.269 -36.859 17.797 1.00 44.12 190 PHE A O 1
ATOM 1489 N N . TRP A 1 191 ? -31.986 -37.901 19.691 1.00 43.16 191 TRP A N 1
ATOM 1490 C CA . TRP A 1 191 ? -30.911 -38.783 20.198 1.00 43.16 191 TRP A CA 1
ATOM 1491 C C . TRP A 1 191 ? -29.440 -38.467 19.834 1.00 43.16 191 TRP A C 1
ATOM 1493 O O . TRP A 1 191 ? -29.064 -38.392 18.674 1.00 43.16 191 TRP A O 1
ATOM 1503 N N . SER A 1 192 ? -28.542 -38.223 20.797 1.00 47.00 192 SER A N 1
ATOM 1504 C CA . SER A 1 192 ? -27.940 -39.212 21.720 1.00 47.00 192 SER A CA 1
ATOM 1505 C C . SER A 1 192 ? -27.397 -40.465 21.016 1.00 47.00 192 SER A C 1
ATOM 1507 O O . SER A 1 192 ? -28.123 -41.121 20.282 1.00 47.00 192 SER A O 1
ATOM 1509 N N . ILE A 1 193 ? -26.168 -40.852 21.391 1.00 59.12 193 ILE A N 1
ATOM 1510 C CA . ILE A 1 193 ? -25.435 -42.093 21.054 1.00 59.12 193 ILE A CA 1
ATOM 1511 C C . ILE A 1 193 ? -24.529 -41.991 19.808 1.00 59.12 193 ILE A C 1
ATOM 1513 O O . ILE A 1 193 ? -24.909 -42.384 18.708 1.00 59.12 193 ILE A O 1
ATOM 1517 N N . PHE A 1 194 ? -23.306 -41.483 19.988 1.00 55.47 194 PHE A N 1
ATOM 1518 C CA . PHE A 1 194 ? -22.072 -42.286 20.092 1.00 55.47 194 PHE A CA 1
ATOM 1519 C C . PHE A 1 194 ? -20.914 -41.409 20.588 1.00 55.47 194 PHE A C 1
ATOM 1521 O O . PHE A 1 194 ? -20.906 -40.202 20.252 1.00 55.47 194 PHE A O 1
#

Mean predicted aligned error: 19.22 Å

Solvent-accessible surface area (backbone atoms only — not comparable to full-atom values): 13440 Å² total; per-residue (Å²): 136,86,76,69,92,83,76,76,74,48,74,42,50,53,56,56,60,70,62,39,69,70,55,51,50,52,46,37,54,68,71,64,44,33,21,64,55,88,93,50,82,48,56,38,67,51,76,44,55,61,49,47,41,87,80,68,33,62,98,41,61,75,32,48,45,42,25,21,66,67,61,44,49,36,46,75,75,53,77,45,48,53,68,60,56,44,53,50,53,68,68,53,56,69,69,52,54,52,51,40,46,49,61,68,64,59,66,84,74,80,69,76,74,91,67,89,75,95,68,86,89,74,80,82,81,72,79,74,76,86,74,78,73,76,82,75,75,64,93,74,79,72,85,81,92,75,82,84,80,83,82,78,86,76,89,78,84,88,81,90,78,91,79,90,83,80,88,85,89,88,87,85,81,87,88,87,88,78,88,81,90,83,82,84,88,79,89,82,90,81,80,86,90,133

Radius of gyration: 32.05 Å; Cα contacts (8 Å, |Δi|>4): 131; chains: 1; bounding box: 85×80×67 Å

Nearest PDB structures (foldseek):
  5zmm-assembly1_D  TM=4.636E-01  e=1.973E-02  Streptomyces coelicolor A3(2)